Protein AF-A0AAW1QQJ2-F1 (afdb_monomer)

Mean predicted aligned error: 19.93 Å

Sequence (228 aa):
MFALSTSASALLSAHVQPRRARHTVRRQAGAVVAADHAVEQPAAFASHQPHADQAKTDVVPTSERSTSRSDLAASNALLARSSASLAKSNVSLAETNSLLGRSCVTLAKKNALLVDQVASLKRQLDAVDMGSILDLPGGKRAALLTSLAVEPTVCTYINAGPNDYVKQDWYFCRTCGQDGQDNKGFCTVCAKHCHAGHDIVHRARSPCYCDCGAGEEPRYPACNVCPP

Organism: NCBI:txid41462

Radius of gyration: 44.47 Å; Cα contacts (8 Å, |Δi|>4): 160; chains: 1; bounding box: 91×64×114 Å

pLDDT: mean 70.98, std 22.99, range [30.61, 98.25]

Nearest PDB structures (foldseek):
  8j9q-assembly3_C  TM=8.269E-01  e=9.934E-06  Homo sapiens
  8j9r-assembly1_A  TM=8.570E-01  e=3.322E-05  Homo sapiens
  7yrb-assembly1_A  TM=8.025E-01  e=7.428E-05  Homo sapiens
  8p83-assembly1_D  TM=8.438E-01  e=3.248E-04  Homo sapiens

Foldseek 3Di:
DDDDDDDDDDDDDPPPDDPPPPPPPPPPPDDPDDDDDDDDDDDDDDDDDDDDDDPPPPCPDPVVVVVVVVVVVVVVVVVVVVVVVVVVVVVVVVVVVVVVVVVVVVVVVVVVVVVVVVVVVVVVVVPDDVVVLLPDQLAVNVVVCVVVVNDDQAWSCVSHPDPFFYFAWWKDFVQLVCPPPVVATGGPNCVVQQQPPTRMDTDDGGRDHGVQQVPPDPSGDRRPRDDD

Solvent-accessible surface area (backbone atoms only — not comparable to full-atom values): 14481 Å² total; per-residue (Å²): 141,81,89,82,90,85,87,83,79,88,77,84,78,81,79,79,74,82,80,82,76,82,76,77,81,76,78,80,75,87,73,89,72,81,81,77,86,77,85,80,80,85,80,86,78,79,92,73,81,83,76,88,70,82,78,84,69,78,76,69,53,70,65,59,58,51,49,56,51,51,50,50,52,51,52,52,54,50,50,53,51,51,51,53,50,51,52,52,53,51,52,55,50,53,52,50,50,52,53,50,52,56,49,51,54,52,50,54,53,51,51,52,52,48,53,52,49,52,54,49,52,47,53,55,56,72,66,56,60,61,64,68,53,68,70,39,57,48,70,57,38,52,52,51,34,57,75,68,70,50,75,72,86,59,43,54,28,78,63,47,38,99,86,43,66,44,79,40,53,36,29,30,34,53,73,79,69,40,89,58,79,83,81,58,30,25,31,66,40,40,49,64,63,69,40,55,95,51,55,68,44,83,75,50,79,40,69,44,63,26,51,56,65,63,65,84,48,95,88,54,79,74,38,80,80,51,82,133

Secondary structure (DSSP, 8-state):
---------------------------------------PPPPPPP---------------HHHHHHHHHHHHHHHHHHHHHHHHHHHHHHHHHHHHHHHHHHHHHHHHHHHHHHHHHHHHHHHHHT--HHHHHTS-HHHHHHHHHHTT----S-HHHHH-TT--EEEEEEEETTTT--S-SS--B-HHHHHHTTTTS-EEEEEEEEE--HHHH---TTS---TTS--

Structure (mmCIF, N/CA/C/O backbone):
data_AF-A0AAW1QQJ2-F1
#
_entry.id   AF-A0AAW1QQJ2-F1
#
loop_
_atom_site.group_PDB
_atom_site.id
_atom_site.type_symbol
_atom_site.label_atom_id
_atom_site.label_alt_id
_atom_site.label_comp_id
_atom_site.label_asym_id
_atom_site.label_entity_id
_atom_site.label_seq_id
_atom_site.pdbx_PDB_ins_code
_atom_site.Cartn_x
_atom_site.Cartn_y
_atom_site.Cartn_z
_atom_site.occupancy
_atom_site.B_iso_or_equiv
_atom_site.auth_seq_id
_atom_site.auth_comp_id
_atom_site.auth_asym_id
_atom_site.auth_atom_id
_atom_site.pdbx_PDB_model_num
ATOM 1 N N . MET A 1 1 ? 49.090 3.779 51.789 1.00 39.31 1 MET A N 1
ATOM 2 C CA . MET A 1 1 ? 49.471 2.347 51.776 1.00 39.31 1 MET A CA 1
ATOM 3 C C . MET A 1 1 ? 48.164 1.567 51.862 1.00 39.31 1 MET A C 1
ATOM 5 O O . MET A 1 1 ? 47.458 1.803 52.821 1.00 39.31 1 MET A O 1
ATOM 9 N N . PHE A 1 2 ? 47.673 0.775 50.913 1.00 35.38 2 PHE A N 1
ATOM 10 C CA . PHE A 1 2 ? 48.253 0.052 49.784 1.00 35.38 2 PHE A CA 1
ATOM 11 C C . PHE A 1 2 ? 47.267 0.054 48.602 1.00 35.38 2 PHE A C 1
ATOM 13 O O . PHE A 1 2 ? 46.056 -0.009 48.793 1.00 35.38 2 PHE A O 1
ATOM 20 N N . ALA A 1 3 ? 47.827 0.118 47.396 1.00 39.72 3 ALA A N 1
ATOM 21 C CA . ALA A 1 3 ? 47.194 -0.272 46.143 1.00 39.72 3 ALA A CA 1
ATOM 22 C C . ALA A 1 3 ? 47.088 -1.802 46.052 1.00 39.72 3 ALA A C 1
ATOM 24 O O . ALA A 1 3 ? 47.892 -2.464 46.694 1.00 39.72 3 ALA A O 1
ATOM 25 N N . LEU A 1 4 ? 46.168 -2.317 45.227 1.00 39.22 4 LEU A N 1
ATOM 26 C CA . LEU A 1 4 ? 46.205 -3.592 44.476 1.00 39.22 4 LEU A CA 1
ATOM 27 C C . LEU A 1 4 ? 44.920 -3.591 43.612 1.00 39.22 4 LEU A C 1
ATOM 29 O O . LEU A 1 4 ? 43.819 -3.646 44.143 1.00 39.22 4 LEU A O 1
ATOM 33 N N . SER A 1 5 ? 44.967 -3.206 42.334 1.00 37.44 5 SER A N 1
ATOM 34 C CA . SER A 1 5 ? 45.362 -4.029 41.177 1.00 37.44 5 SER A CA 1
ATOM 35 C C . SER A 1 5 ? 44.516 -5.296 41.028 1.00 37.44 5 SER A C 1
ATOM 37 O O . SER A 1 5 ? 44.771 -6.282 41.708 1.00 37.44 5 SER A O 1
ATOM 39 N N . THR A 1 6 ? 43.574 -5.292 40.082 1.00 41.38 6 THR A N 1
ATOM 40 C CA . THR A 1 6 ? 43.314 -6.469 39.242 1.00 41.38 6 THR A CA 1
ATOM 41 C C . THR A 1 6 ? 42.999 -6.024 37.817 1.00 41.38 6 THR A C 1
ATOM 43 O O . THR A 1 6 ? 42.159 -5.165 37.556 1.00 41.38 6 THR A O 1
ATOM 46 N N . SER A 1 7 ? 43.784 -6.587 36.911 1.00 38.81 7 SER A N 1
ATOM 47 C CA . SER A 1 7 ? 43.868 -6.320 35.486 1.00 38.81 7 SER A CA 1
ATOM 48 C C . SER A 1 7 ? 42.759 -7.054 34.732 1.00 38.81 7 SER A C 1
ATOM 50 O O . SER A 1 7 ? 42.579 -8.252 34.936 1.00 38.81 7 SER A O 1
ATOM 52 N N . ALA A 1 8 ? 42.080 -6.379 33.803 1.00 35.44 8 ALA A N 1
ATOM 53 C CA . ALA A 1 8 ? 41.300 -7.041 32.761 1.00 35.44 8 ALA A CA 1
ATOM 54 C C . ALA A 1 8 ? 42.035 -6.885 31.427 1.00 35.44 8 ALA A C 1
ATOM 56 O O . ALA A 1 8 ? 42.214 -5.784 30.905 1.00 35.44 8 ALA A O 1
ATOM 57 N N . SER A 1 9 ? 42.527 -8.022 30.949 1.00 41.09 9 SER A N 1
ATOM 58 C CA . SER A 1 9 ? 43.347 -8.195 29.762 1.00 41.09 9 SER A CA 1
ATOM 59 C C . SER A 1 9 ? 42.636 -7.807 28.468 1.00 41.09 9 SER A C 1
ATOM 61 O O . SER A 1 9 ? 41.436 -8.003 28.289 1.00 41.09 9 SER A O 1
ATOM 63 N N . ALA A 1 10 ? 43.454 -7.307 27.548 1.00 37.22 10 ALA A N 1
ATOM 64 C CA . ALA A 1 10 ? 43.136 -7.004 26.169 1.00 37.22 10 ALA A CA 1
ATOM 65 C C . ALA A 1 10 ? 42.564 -8.210 25.403 1.00 37.22 10 ALA A C 1
ATOM 67 O O . ALA A 1 10 ? 43.141 -9.297 25.417 1.00 37.22 10 ALA A O 1
ATOM 68 N N . LEU A 1 11 ? 41.508 -7.968 24.627 1.00 37.25 11 LEU A N 1
ATOM 69 C CA . LEU A 1 11 ? 41.204 -8.742 23.428 1.00 37.25 11 LEU A CA 1
ATOM 70 C C . LEU A 1 11 ? 41.248 -7.791 22.232 1.00 37.25 11 LEU A C 1
ATOM 72 O O . LEU A 1 11 ? 40.382 -6.937 22.043 1.00 37.25 11 LEU A O 1
ATOM 76 N N . LEU A 1 12 ? 42.321 -7.933 21.451 1.00 35.50 12 LEU A N 1
ATOM 77 C CA . LEU A 1 12 ? 42.503 -7.311 20.149 1.00 35.50 12 LEU A CA 1
ATOM 78 C C . LEU A 1 12 ? 41.363 -7.755 19.221 1.00 35.50 12 LEU A C 1
ATOM 80 O O . LEU A 1 12 ? 41.329 -8.903 18.781 1.00 35.50 12 LEU A O 1
ATOM 84 N N . SER A 1 13 ? 40.466 -6.838 18.863 1.00 37.66 13 SER A N 1
ATOM 85 C CA . SER A 1 13 ? 39.66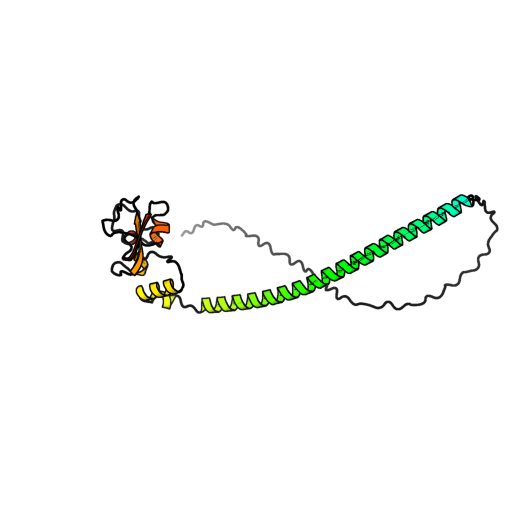0 -7.001 17.653 1.00 37.66 13 SER A CA 1
ATOM 86 C C . SER A 1 13 ? 40.561 -6.772 16.444 1.00 37.66 13 SER A C 1
ATOM 88 O O . SER A 1 13 ? 40.976 -5.650 16.153 1.00 37.66 13 SER A O 1
ATOM 90 N N . ALA A 1 14 ? 40.889 -7.860 15.752 1.00 37.00 14 ALA A N 1
ATOM 91 C CA . ALA A 1 14 ? 41.551 -7.837 14.461 1.00 37.00 14 ALA A CA 1
ATOM 92 C C . ALA A 1 14 ? 40.645 -7.133 13.437 1.00 37.00 14 ALA A C 1
ATOM 94 O O . ALA A 1 14 ? 39.701 -7.714 12.901 1.00 37.00 14 ALA A O 1
ATOM 95 N N . HIS A 1 15 ? 40.934 -5.862 13.163 1.00 34.12 15 HIS A N 1
ATOM 96 C CA . HIS A 1 15 ? 40.361 -5.143 12.034 1.00 34.12 15 HIS A CA 1
ATOM 97 C C . HIS A 1 15 ? 40.905 -5.749 10.731 1.00 34.12 15 HIS A C 1
ATOM 99 O O . HIS A 1 15 ? 41.993 -5.412 10.264 1.00 34.12 15 HIS A O 1
ATOM 105 N N . VAL A 1 16 ? 40.134 -6.655 10.131 1.00 35.94 16 VAL A N 1
ATOM 106 C CA . VAL A 1 16 ? 40.317 -7.078 8.741 1.00 35.94 16 VAL A CA 1
ATOM 107 C C . VAL A 1 16 ? 39.969 -5.884 7.852 1.00 35.94 16 VAL A C 1
ATOM 109 O O . VAL A 1 16 ? 38.802 -5.538 7.671 1.00 35.94 16 VAL A O 1
ATOM 112 N N . GLN A 1 17 ? 40.991 -5.211 7.326 1.00 37.78 17 GLN A N 1
ATOM 113 C CA . GLN A 1 17 ? 40.808 -4.185 6.303 1.00 37.78 17 GLN A CA 1
ATOM 114 C C . GLN A 1 17 ? 40.328 -4.835 4.994 1.00 37.78 17 GLN A C 1
ATOM 116 O O . GLN A 1 17 ? 40.916 -5.828 4.553 1.00 37.78 17 GLN A O 1
ATOM 121 N N . PRO A 1 18 ? 39.313 -4.278 4.311 1.00 34.53 18 PRO A N 1
ATOM 122 C CA . PRO A 1 18 ? 38.926 -4.758 2.995 1.00 34.53 18 PRO A CA 1
ATOM 123 C C . PRO A 1 18 ? 40.016 -4.393 1.979 1.00 34.53 18 PRO A C 1
ATOM 125 O O . PRO A 1 18 ? 40.277 -3.219 1.701 1.00 34.53 18 PRO A O 1
ATOM 128 N N . ARG A 1 19 ? 40.658 -5.412 1.395 1.00 33.00 19 ARG A N 1
ATOM 129 C CA . ARG A 1 19 ? 41.531 -5.249 0.227 1.00 33.00 19 ARG A CA 1
ATOM 130 C C . ARG A 1 19 ? 40.722 -4.613 -0.908 1.00 33.00 19 ARG A C 1
ATOM 132 O O . ARG A 1 19 ? 39.862 -5.252 -1.504 1.00 33.00 19 ARG A O 1
ATOM 139 N N . ARG A 1 20 ? 41.029 -3.352 -1.230 1.00 33.25 20 ARG A N 1
ATOM 140 C CA . ARG A 1 20 ? 40.593 -2.686 -2.465 1.00 33.25 20 ARG A CA 1
ATOM 141 C C . ARG A 1 20 ? 41.184 -3.425 -3.669 1.00 33.25 20 ARG A C 1
ATOM 143 O O . ARG A 1 20 ? 42.298 -3.130 -4.094 1.00 33.25 20 ARG A O 1
ATOM 150 N N . ALA A 1 21 ? 40.429 -4.356 -4.244 1.00 32.59 21 ALA A N 1
ATOM 151 C CA . ALA A 1 21 ? 40.668 -4.819 -5.602 1.00 32.59 21 ALA A CA 1
ATOM 152 C C . ALA A 1 21 ? 40.285 -3.680 -6.559 1.00 32.59 21 ALA A C 1
ATOM 154 O O . ALA A 1 21 ? 39.109 -3.399 -6.792 1.00 32.59 21 ALA A O 1
ATOM 155 N N . ARG A 1 22 ? 41.292 -2.965 -7.071 1.00 31.58 22 ARG A N 1
ATOM 156 C CA . ARG A 1 22 ? 41.129 -2.023 -8.183 1.00 31.58 22 ARG A CA 1
ATOM 157 C C . ARG A 1 22 ? 40.782 -2.828 -9.439 1.00 31.58 22 ARG A C 1
ATOM 159 O O . ARG A 1 22 ? 41.671 -3.207 -10.190 1.00 31.58 22 ARG A O 1
ATOM 166 N N . HIS A 1 23 ? 39.498 -3.085 -9.670 1.00 31.78 23 HIS A N 1
ATOM 167 C CA . HIS A 1 23 ? 39.022 -3.476 -10.992 1.00 31.78 23 HIS A CA 1
ATOM 168 C C . HIS A 1 23 ? 39.007 -2.230 -11.876 1.00 31.78 23 HIS A C 1
ATOM 170 O O . HIS A 1 23 ? 38.110 -1.392 -11.807 1.00 31.78 23 HIS A O 1
ATOM 176 N N . THR A 1 24 ? 40.046 -2.084 -12.692 1.00 32.06 24 THR A N 1
ATOM 177 C CA . THR A 1 24 ? 40.043 -1.169 -13.827 1.00 32.06 24 THR A CA 1
ATOM 178 C C . THR A 1 24 ? 39.016 -1.678 -14.836 1.00 32.06 24 THR A C 1
ATOM 180 O O . THR A 1 24 ? 39.256 -2.616 -15.592 1.00 32.06 24 THR A O 1
ATOM 183 N N . VAL A 1 25 ? 37.834 -1.062 -14.840 1.00 31.88 25 VAL A N 1
ATOM 184 C CA . VAL A 1 25 ? 36.857 -1.204 -15.923 1.00 31.88 25 VAL A CA 1
ATOM 185 C C . VAL A 1 25 ? 37.481 -0.574 -17.165 1.00 31.88 25 VAL A C 1
ATOM 187 O O . VAL A 1 25 ? 37.418 0.638 -17.373 1.00 31.88 25 VAL A O 1
ATOM 190 N N . ARG A 1 26 ? 38.145 -1.390 -17.989 1.00 31.50 26 ARG A N 1
ATOM 191 C CA . ARG A 1 26 ? 38.582 -0.968 -19.318 1.00 31.50 26 ARG A CA 1
ATOM 192 C C . ARG A 1 26 ? 37.324 -0.815 -20.170 1.00 31.50 26 ARG A C 1
ATOM 194 O O . ARG A 1 26 ? 36.785 -1.793 -20.673 1.00 31.50 26 ARG A O 1
ATOM 201 N N . ARG A 1 27 ? 36.848 0.427 -20.307 1.00 33.06 27 ARG A N 1
ATOM 202 C CA . ARG A 1 27 ? 35.912 0.832 -21.363 1.00 33.06 27 ARG A CA 1
ATOM 203 C C . ARG A 1 27 ? 36.508 0.401 -22.706 1.00 33.06 27 ARG A C 1
ATOM 205 O O . ARG A 1 27 ? 37.442 1.036 -23.188 1.00 33.06 27 ARG A O 1
ATOM 212 N N . GLN A 1 28 ? 35.987 -0.660 -23.315 1.00 32.62 28 GLN A N 1
ATOM 213 C CA . GLN A 1 28 ? 36.132 -0.849 -24.755 1.00 32.62 28 GLN A CA 1
ATOM 214 C C . GLN A 1 28 ? 35.126 0.085 -25.426 1.00 32.62 28 GLN A C 1
ATOM 216 O O . GLN A 1 28 ? 33.957 -0.241 -25.604 1.00 32.62 28 GLN A O 1
ATOM 221 N N . ALA A 1 29 ? 35.587 1.296 -25.735 1.00 33.53 29 ALA A N 1
ATOM 222 C CA . ALA A 1 29 ? 34.991 2.079 -26.801 1.00 33.53 29 ALA A CA 1
ATOM 223 C C . ALA A 1 29 ? 35.297 1.336 -28.108 1.00 33.53 29 ALA A C 1
ATOM 225 O O . ALA A 1 29 ? 36.464 1.151 -28.455 1.00 33.53 29 ALA A O 1
ATOM 226 N N . GLY A 1 30 ? 34.256 0.851 -28.783 1.00 32.41 30 GLY A N 1
ATOM 227 C CA . GLY A 1 30 ? 34.365 0.296 -30.124 1.00 32.41 30 GLY A CA 1
ATOM 228 C C . GLY A 1 30 ? 34.782 1.398 -31.091 1.00 32.41 30 GLY A C 1
ATOM 229 O O . GLY A 1 30 ? 33.950 2.184 -31.531 1.00 32.41 30 GLY A O 1
ATOM 230 N N . ALA A 1 31 ? 36.077 1.466 -31.389 1.00 31.59 31 ALA A N 1
ATOM 231 C CA . ALA A 1 31 ? 36.585 2.171 -32.549 1.00 31.59 31 ALA A CA 1
ATOM 232 C C . ALA A 1 31 ? 36.507 1.202 -33.733 1.00 31.59 31 ALA A C 1
ATOM 234 O O .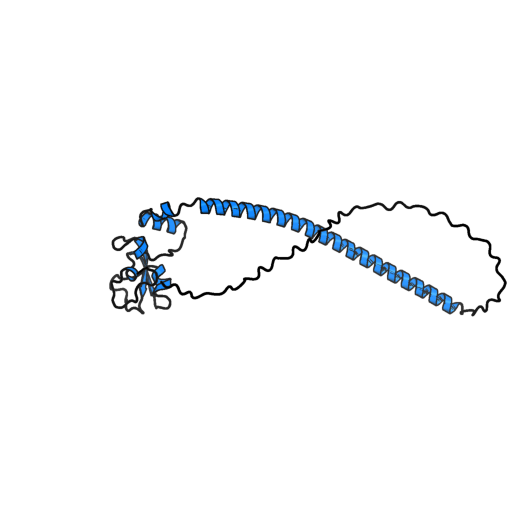 ALA A 1 31 ? 37.254 0.227 -33.809 1.00 31.59 31 ALA A O 1
ATOM 235 N N . VAL A 1 32 ? 35.559 1.459 -34.628 1.00 38.72 32 VAL A N 1
ATOM 236 C CA . VAL A 1 32 ? 35.563 0.935 -35.993 1.00 38.72 32 VAL A CA 1
ATOM 237 C C . VAL A 1 32 ? 36.781 1.519 -36.709 1.00 38.72 32 VAL A C 1
ATOM 239 O O . VAL A 1 32 ? 36.752 2.651 -37.179 1.00 38.72 32 VAL A O 1
ATOM 242 N N . VAL A 1 33 ? 37.881 0.771 -36.732 1.00 33.72 33 VAL A N 1
ATOM 243 C CA . VAL A 1 33 ? 39.026 1.063 -37.598 1.00 33.72 33 VAL A CA 1
ATOM 244 C C . VAL A 1 33 ? 38.839 0.299 -38.901 1.00 33.72 33 VAL A C 1
ATOM 246 O O . VAL A 1 33 ? 38.828 -0.931 -38.925 1.00 33.72 33 VAL A O 1
ATOM 249 N N . ALA A 1 34 ? 38.631 1.065 -39.970 1.00 32.78 34 ALA A N 1
ATOM 250 C CA . ALA A 1 34 ? 38.731 0.604 -41.342 1.00 32.78 34 ALA A CA 1
ATOM 251 C C . ALA A 1 34 ? 40.123 -0.007 -41.552 1.00 32.78 34 ALA A C 1
ATOM 253 O O . ALA A 1 34 ? 41.133 0.633 -41.266 1.00 32.78 34 ALA A O 1
ATOM 254 N N . ALA A 1 35 ? 40.173 -1.258 -42.002 1.00 32.78 35 ALA A N 1
ATOM 255 C CA . ALA A 1 35 ? 41.414 -1.873 -42.437 1.00 32.78 35 ALA A CA 1
ATOM 256 C C . ALA A 1 35 ? 41.679 -1.440 -43.883 1.00 32.78 35 ALA A C 1
ATOM 258 O O . ALA A 1 35 ? 41.017 -1.913 -44.809 1.00 32.78 35 ALA A O 1
ATOM 259 N N . ASP A 1 36 ? 42.636 -0.529 -44.051 1.00 30.97 36 ASP A N 1
ATOM 260 C CA . ASP A 1 36 ? 43.267 -0.236 -45.333 1.00 30.97 36 ASP A CA 1
ATOM 261 C C . ASP A 1 36 ? 43.876 -1.522 -45.914 1.00 30.97 36 ASP A C 1
ATOM 263 O O . ASP A 1 36 ? 44.668 -2.214 -45.271 1.00 30.97 36 ASP A O 1
ATOM 267 N N . HIS A 1 37 ? 43.487 -1.853 -47.146 1.00 36.12 37 HIS A N 1
ATOM 268 C CA . HIS A 1 37 ? 44.144 -2.873 -47.958 1.00 36.12 37 HIS A CA 1
ATOM 269 C C . HIS A 1 37 ? 45.528 -2.361 -48.379 1.00 36.12 37 HIS A C 1
ATOM 271 O O . HIS A 1 37 ? 45.666 -1.653 -49.375 1.00 36.12 37 HIS A O 1
ATOM 277 N N . ALA A 1 38 ? 46.563 -2.741 -47.629 1.00 33.56 38 ALA A N 1
ATOM 278 C CA . ALA A 1 38 ? 47.938 -2.665 -48.097 1.00 33.56 38 ALA A CA 1
ATOM 279 C C . ALA A 1 38 ? 48.210 -3.847 -49.041 1.00 33.56 38 ALA A C 1
ATOM 281 O O . ALA A 1 38 ? 48.171 -5.012 -48.649 1.00 33.56 38 ALA A O 1
ATOM 282 N N . VAL A 1 39 ? 48.450 -3.516 -50.306 1.00 37.16 39 VAL A N 1
ATOM 283 C CA . VAL A 1 39 ? 48.967 -4.406 -51.347 1.00 37.16 39 VAL A CA 1
ATOM 284 C C . VAL A 1 39 ? 50.381 -4.845 -50.953 1.00 37.16 39 VAL A C 1
ATOM 286 O O . VAL A 1 39 ? 51.302 -4.032 -51.001 1.00 37.16 39 VAL A O 1
ATOM 289 N N . GLU A 1 40 ? 50.577 -6.114 -50.589 1.00 31.50 40 GLU A N 1
ATOM 290 C CA . GLU A 1 40 ? 51.919 -6.707 -50.562 1.00 31.50 40 GLU A CA 1
ATOM 291 C C . GLU A 1 40 ? 52.305 -7.179 -51.971 1.00 31.50 40 GLU A C 1
ATOM 293 O O . GLU A 1 40 ? 51.607 -7.966 -52.613 1.00 31.50 40 GLU A O 1
ATOM 298 N N . GLN A 1 41 ? 53.426 -6.649 -52.462 1.00 38.56 41 GLN A N 1
ATOM 299 C CA . GLN A 1 41 ? 54.098 -7.088 -53.684 1.00 38.56 41 GLN A CA 1
ATOM 300 C C . GLN A 1 41 ? 54.782 -8.450 -53.454 1.00 38.56 41 GLN A C 1
ATOM 302 O O . GLN A 1 41 ? 55.244 -8.721 -52.344 1.00 38.56 41 GLN A O 1
ATOM 307 N N . PRO A 1 42 ? 54.891 -9.313 -54.479 1.00 36.88 42 PRO A N 1
ATOM 308 C CA . PRO A 1 42 ? 55.433 -10.655 -54.315 1.00 36.88 42 PRO A CA 1
ATOM 309 C C . PRO A 1 42 ? 56.957 -10.630 -54.134 1.00 36.88 42 PRO A C 1
ATOM 311 O O . PRO A 1 42 ? 57.688 -10.044 -54.935 1.00 36.88 42 PRO A O 1
ATOM 314 N N . ALA A 1 43 ? 57.436 -11.310 -53.091 1.00 36.16 43 ALA A N 1
ATOM 315 C CA . ALA A 1 43 ? 58.853 -11.566 -52.868 1.00 36.16 43 ALA A CA 1
ATOM 316 C C . ALA A 1 43 ? 59.460 -12.360 -54.040 1.00 36.16 43 ALA A C 1
ATOM 318 O O . ALA A 1 43 ? 58.900 -13.359 -54.497 1.00 36.16 43 ALA A O 1
ATOM 319 N N . ALA A 1 44 ? 60.619 -11.904 -54.517 1.00 35.94 44 ALA A N 1
ATOM 320 C CA . ALA A 1 44 ? 61.392 -12.531 -55.579 1.00 35.94 44 ALA A CA 1
ATOM 321 C C . ALA A 1 44 ? 61.765 -13.980 -55.213 1.00 35.94 44 ALA A C 1
ATOM 323 O O . ALA A 1 44 ? 62.477 -14.225 -54.240 1.00 35.94 44 ALA A O 1
ATOM 324 N N . PHE A 1 45 ? 61.291 -14.939 -56.010 1.00 30.61 45 PHE A N 1
ATOM 325 C CA . PHE A 1 45 ? 61.641 -16.350 -55.878 1.00 30.61 45 PHE A CA 1
ATOM 326 C C . PHE A 1 45 ? 62.991 -16.606 -56.560 1.00 30.61 45 PHE A C 1
ATOM 328 O O . PHE A 1 45 ? 63.140 -16.397 -57.765 1.00 30.61 45 PHE A O 1
ATOM 335 N N . ALA A 1 46 ? 63.976 -17.046 -55.778 1.00 40.44 46 ALA A N 1
ATOM 336 C CA . ALA A 1 46 ? 65.269 -17.496 -56.270 1.00 40.44 46 ALA A CA 1
ATOM 337 C C . ALA A 1 46 ? 65.112 -18.721 -57.187 1.00 40.44 46 ALA A C 1
ATOM 339 O O . ALA A 1 46 ? 64.320 -19.629 -56.930 1.00 40.44 46 ALA A O 1
ATOM 340 N N . SER A 1 47 ? 65.894 -18.740 -58.262 1.00 38.91 47 SER A N 1
ATOM 341 C CA . SER A 1 47 ? 65.991 -19.827 -59.228 1.00 38.91 47 SER A CA 1
ATOM 342 C C . SER A 1 47 ? 66.631 -21.071 -58.601 1.00 38.91 47 SER A C 1
ATOM 344 O O . SER A 1 47 ? 67.844 -21.151 -58.407 1.00 38.91 47 SER A O 1
ATOM 346 N N . HIS A 1 48 ? 65.816 -22.090 -58.345 1.00 40.62 48 HIS A N 1
ATOM 347 C CA . HIS A 1 48 ? 66.282 -23.464 -58.187 1.00 40.62 48 HIS A CA 1
ATOM 348 C C . HIS A 1 48 ? 65.812 -24.288 -59.386 1.00 40.62 48 HIS A C 1
ATOM 350 O O . HIS A 1 48 ? 64.618 -24.403 -59.655 1.00 40.62 48 HIS A O 1
ATOM 356 N N . GLN A 1 49 ? 66.780 -24.808 -60.147 1.00 43.78 49 GLN A N 1
ATOM 357 C CA . GLN A 1 49 ? 66.541 -25.784 -61.209 1.00 43.78 49 GLN A CA 1
ATOM 358 C C . GLN A 1 49 ? 65.949 -27.066 -60.602 1.00 43.78 49 GLN A C 1
ATOM 360 O O . GLN A 1 49 ? 66.420 -27.498 -59.547 1.00 43.78 49 GLN A O 1
ATOM 365 N N . PRO A 1 50 ? 64.973 -27.723 -61.250 1.00 38.91 50 PRO A N 1
ATOM 366 C CA . PRO A 1 50 ? 64.517 -29.023 -60.797 1.00 38.91 50 PRO A CA 1
ATOM 367 C C . PRO A 1 50 ? 65.525 -30.084 -61.253 1.00 38.91 50 PRO A C 1
ATOM 369 O O . PRO A 1 50 ? 65.708 -30.313 -62.449 1.00 38.91 50 PRO A O 1
ATOM 372 N N . HIS A 1 51 ? 66.178 -30.742 -60.297 1.00 40.91 51 HIS A N 1
ATOM 373 C CA . HIS A 1 51 ? 66.791 -32.041 -60.548 1.00 40.91 51 HIS A CA 1
ATOM 374 C C . HIS A 1 51 ? 65.670 -33.068 -60.753 1.00 40.91 51 HIS A C 1
ATOM 376 O O . HIS A 1 51 ? 64.700 -33.114 -59.996 1.00 40.91 51 HIS A O 1
ATOM 382 N N . ALA A 1 52 ? 65.785 -33.844 -61.828 1.00 45.00 52 ALA A N 1
ATOM 383 C CA . ALA A 1 52 ? 64.844 -34.884 -62.203 1.00 45.00 52 ALA A CA 1
ATOM 384 C C . ALA A 1 52 ? 64.970 -36.085 -61.256 1.00 45.00 52 ALA A C 1
ATOM 386 O O . ALA A 1 52 ? 65.692 -37.032 -61.554 1.00 45.00 52 ALA A O 1
ATOM 387 N N . ASP A 1 53 ? 64.246 -36.053 -60.139 1.00 40.53 53 ASP A N 1
ATOM 388 C CA . ASP A 1 53 ? 63.915 -37.267 -59.401 1.00 40.53 53 ASP A CA 1
ATOM 389 C C . ASP A 1 53 ? 62.611 -37.840 -59.951 1.00 40.53 53 ASP A C 1
ATOM 391 O O . ASP A 1 53 ? 61.576 -37.175 -60.041 1.00 40.53 53 ASP A O 1
ATOM 395 N N . GLN A 1 54 ? 62.706 -39.090 -60.395 1.00 42.50 54 GLN A N 1
ATOM 396 C CA . GLN A 1 54 ? 61.627 -39.860 -60.991 1.00 42.50 54 GLN A CA 1
ATOM 397 C C . GLN A 1 54 ? 60.419 -39.864 -60.058 1.00 42.50 54 GLN A C 1
ATOM 399 O O . GLN A 1 54 ? 60.421 -40.477 -58.990 1.00 42.50 54 GLN A O 1
ATOM 404 N N . ALA A 1 55 ? 59.360 -39.186 -60.491 1.00 41.09 55 ALA A N 1
ATOM 405 C CA . ALA A 1 55 ? 58.072 -39.249 -59.845 1.00 41.09 55 ALA A CA 1
ATOM 406 C C . ALA A 1 55 ? 57.568 -40.696 -59.905 1.00 41.09 55 ALA A C 1
ATOM 408 O O . ALA A 1 55 ? 57.082 -41.162 -60.939 1.00 41.09 55 ALA A O 1
ATOM 409 N N . LYS A 1 56 ? 57.633 -41.399 -58.772 1.00 43.03 56 LYS A N 1
ATOM 410 C CA . LYS A 1 56 ? 56.729 -42.513 -58.502 1.00 43.03 56 LYS A CA 1
ATOM 411 C C . LYS A 1 56 ? 55.340 -41.900 -58.345 1.00 43.03 56 LYS A C 1
ATOM 413 O O . LYS A 1 56 ? 54.895 -41.565 -57.254 1.00 43.03 56 LYS A O 1
ATOM 418 N N . THR A 1 57 ? 54.715 -41.610 -59.482 1.00 49.91 57 THR A N 1
ATOM 419 C CA . THR A 1 57 ? 53.313 -41.226 -59.524 1.00 49.91 57 THR A CA 1
ATOM 420 C C . THR A 1 57 ? 52.532 -42.490 -59.225 1.00 49.91 57 THR A C 1
ATOM 422 O O . THR A 1 57 ? 52.298 -43.320 -60.099 1.00 49.91 57 THR A O 1
ATOM 425 N N . ASP A 1 58 ? 52.157 -42.664 -57.963 1.00 53.00 58 ASP A N 1
ATOM 426 C CA . ASP A 1 58 ? 51.000 -43.485 -57.650 1.00 53.00 58 ASP A CA 1
ATOM 427 C C . ASP A 1 58 ? 49.828 -42.808 -58.372 1.00 53.00 58 ASP A C 1
ATOM 429 O O . ASP A 1 58 ? 49.324 -41.759 -57.958 1.00 53.00 58 ASP A O 1
ATOM 433 N N . VAL A 1 59 ? 49.498 -43.321 -59.561 1.00 55.84 59 VAL A N 1
ATOM 434 C CA . VAL A 1 59 ? 48.367 -42.866 -60.366 1.00 55.84 59 VAL A CA 1
ATOM 435 C C . VAL A 1 59 ? 47.119 -43.259 -59.592 1.00 55.84 59 VAL A C 1
ATOM 437 O O . VAL A 1 59 ? 46.553 -44.329 -59.794 1.00 55.84 59 VAL A O 1
ATOM 440 N N . VAL A 1 60 ? 46.720 -42.392 -58.661 1.00 58.16 60 VAL A N 1
ATOM 441 C CA . VAL A 1 60 ? 45.417 -42.456 -58.003 1.00 58.16 60 VAL A CA 1
ATOM 442 C C . VAL A 1 60 ? 44.380 -42.486 -59.127 1.00 58.16 60 VAL A C 1
ATOM 444 O O . VAL A 1 60 ? 44.367 -41.550 -59.942 1.00 58.16 60 VAL A O 1
ATOM 447 N N . PRO A 1 61 ? 43.562 -43.549 -59.240 1.00 56.75 61 PRO A N 1
ATOM 448 C CA . PRO A 1 61 ? 42.626 -43.694 -60.341 1.00 56.75 61 PRO A CA 1
ATOM 449 C C . PRO A 1 61 ? 41.765 -42.433 -60.455 1.00 56.75 61 PRO A C 1
ATOM 451 O O . PRO A 1 61 ? 41.313 -41.864 -59.462 1.00 56.75 61 PRO A O 1
ATOM 454 N N . THR A 1 62 ? 41.557 -41.954 -61.683 1.00 62.78 62 THR A N 1
ATOM 455 C CA . THR A 1 62 ? 40.847 -40.695 -61.986 1.00 62.78 62 THR A CA 1
ATOM 456 C C . THR A 1 62 ? 39.475 -40.600 -61.311 1.00 62.78 62 THR A C 1
ATOM 458 O O . THR A 1 62 ? 39.047 -39.504 -60.947 1.00 62.78 62 THR A O 1
ATOM 461 N N . SER A 1 63 ? 38.841 -41.753 -61.070 1.00 62.56 63 SER A N 1
ATOM 462 C CA . SER A 1 63 ? 37.639 -41.917 -60.252 1.00 62.56 63 SER A CA 1
ATOM 463 C C . SER A 1 63 ? 37.824 -41.402 -58.820 1.00 62.56 63 SER A C 1
ATOM 465 O O . SER A 1 63 ? 37.076 -40.526 -58.402 1.00 62.56 63 SER A O 1
ATOM 467 N N . GLU A 1 64 ? 38.846 -41.844 -58.085 1.00 64.12 64 GLU A N 1
ATOM 468 C CA . GLU A 1 64 ? 39.087 -41.435 -56.691 1.00 64.12 64 GLU A CA 1
ATOM 469 C C . GLU A 1 64 ? 39.397 -39.938 -56.578 1.00 64.12 64 GLU A C 1
ATOM 471 O O . GLU A 1 64 ? 38.865 -39.251 -55.709 1.00 64.12 64 GLU A O 1
ATOM 476 N N . ARG A 1 65 ? 40.170 -39.382 -57.522 1.00 68.12 65 ARG A N 1
ATOM 477 C CA . ARG A 1 65 ? 40.425 -37.931 -57.582 1.00 68.12 65 ARG A CA 1
ATOM 478 C C . ARG A 1 65 ? 39.152 -37.127 -57.870 1.00 68.12 65 ARG A C 1
ATOM 480 O O . ARG A 1 65 ? 39.027 -35.997 -57.394 1.00 68.12 65 ARG A O 1
ATOM 487 N N . SER A 1 66 ? 38.227 -37.674 -58.660 1.00 69.88 66 SER A N 1
ATOM 488 C CA . SER A 1 66 ? 36.928 -37.044 -58.909 1.00 69.88 66 SER A CA 1
ATOM 489 C C . SER A 1 66 ? 36.033 -37.080 -57.666 1.00 69.88 66 SER A C 1
ATOM 491 O O . SER A 1 66 ? 35.450 -36.050 -57.330 1.00 69.88 66 SER A O 1
ATOM 493 N N . THR A 1 67 ? 36.042 -38.190 -56.917 1.00 77.75 67 THR A N 1
ATOM 494 C CA . THR A 1 67 ? 35.325 -38.348 -55.643 1.00 77.75 67 THR A CA 1
ATOM 495 C C . THR A 1 67 ? 35.865 -37.400 -54.569 1.00 77.75 67 THR A C 1
ATOM 497 O O . THR A 1 67 ? 35.106 -36.629 -53.989 1.00 77.75 67 THR A O 1
ATOM 500 N N . SER A 1 68 ? 37.187 -37.316 -54.381 1.00 83.69 68 SER A N 1
ATOM 501 C CA . SER A 1 68 ? 37.778 -36.386 -53.404 1.00 83.69 68 SER A CA 1
ATOM 502 C C . SER A 1 68 ? 37.479 -34.914 -53.719 1.00 83.69 68 SER A C 1
ATOM 504 O O . SER A 1 68 ? 37.329 -34.094 -52.813 1.00 83.69 68 SER A O 1
ATOM 506 N N . ARG A 1 69 ? 37.379 -34.548 -55.005 1.00 81.75 69 ARG A N 1
ATOM 507 C CA . ARG A 1 69 ? 36.994 -33.189 -55.420 1.00 81.75 69 ARG A CA 1
ATOM 508 C C . ARG A 1 69 ? 35.514 -32.908 -55.169 1.00 81.75 69 ARG A C 1
ATOM 510 O O . ARG A 1 69 ? 35.194 -31.798 -54.742 1.00 81.75 69 ARG A O 1
ATOM 517 N N . SER A 1 70 ? 34.627 -33.876 -55.407 1.00 82.56 70 SER A N 1
ATOM 518 C CA . SER A 1 70 ? 33.207 -33.731 -55.068 1.00 82.56 70 SER A CA 1
ATOM 519 C C . SER A 1 70 ? 32.981 -33.653 -53.559 1.00 82.56 70 SER A C 1
ATOM 521 O O . SER A 1 70 ? 32.179 -32.831 -53.118 1.00 82.56 70 SER A O 1
ATOM 523 N N . ASP A 1 71 ? 33.737 -34.415 -52.768 1.00 89.69 71 ASP A N 1
ATOM 524 C CA . ASP A 1 71 ? 33.653 -34.395 -51.305 1.00 89.69 71 ASP A CA 1
ATOM 525 C C . ASP A 1 71 ? 34.108 -33.044 -50.745 1.00 89.69 71 ASP A C 1
ATOM 527 O O . ASP A 1 71 ? 33.409 -32.433 -49.937 1.00 89.69 71 ASP A O 1
ATOM 531 N N . LEU A 1 72 ? 35.224 -32.503 -51.248 1.00 90.56 72 LEU A N 1
ATOM 532 C CA . LEU A 1 72 ? 35.699 -31.173 -50.863 1.00 90.56 72 LEU A CA 1
ATOM 533 C C . LEU A 1 72 ? 34.703 -30.066 -51.251 1.00 90.56 72 LEU A C 1
ATOM 535 O O . LEU A 1 72 ? 34.468 -29.137 -50.474 1.00 90.56 72 LEU A O 1
ATOM 539 N N . ALA A 1 73 ? 34.077 -30.167 -52.429 1.00 89.69 73 ALA A N 1
ATOM 540 C CA . ALA A 1 73 ? 33.026 -29.240 -52.847 1.00 89.69 73 ALA A CA 1
ATOM 541 C C . ALA A 1 73 ? 31.793 -29.321 -51.926 1.00 89.69 73 ALA A C 1
ATOM 543 O O . ALA A 1 73 ? 31.235 -28.286 -51.549 1.00 89.69 73 ALA A O 1
ATOM 544 N N . ALA A 1 74 ? 31.405 -30.527 -51.504 1.00 91.69 74 ALA A N 1
ATOM 545 C CA . ALA A 1 74 ? 30.317 -30.738 -50.554 1.00 91.69 74 ALA A CA 1
ATOM 546 C C . ALA A 1 74 ? 30.641 -30.160 -49.163 1.00 91.69 74 ALA A C 1
ATOM 548 O O . ALA A 1 74 ? 29.797 -29.477 -48.574 1.00 91.69 74 ALA A O 1
ATOM 549 N N . SER A 1 75 ? 31.866 -30.354 -48.662 1.00 94.12 75 SER A N 1
ATOM 550 C CA . SER A 1 75 ? 32.343 -29.759 -47.405 1.00 94.12 75 SER A CA 1
ATOM 551 C C . SER A 1 75 ? 32.365 -28.230 -47.457 1.00 94.12 75 SER A C 1
ATOM 553 O O . SER A 1 75 ? 31.881 -27.581 -46.530 1.00 94.12 75 SER A O 1
ATOM 555 N N . ASN A 1 76 ? 32.836 -27.631 -48.553 1.00 93.38 76 ASN A N 1
ATOM 556 C CA . ASN A 1 76 ? 32.822 -26.175 -48.724 1.00 93.38 76 ASN A CA 1
ATOM 557 C C . ASN A 1 76 ? 31.393 -25.617 -48.771 1.00 93.38 76 ASN A C 1
ATOM 559 O O . ASN A 1 76 ? 31.105 -24.590 -48.154 1.00 93.38 76 ASN A O 1
ATOM 563 N N . ALA A 1 77 ? 30.470 -26.318 -49.436 1.00 93.62 77 ALA A N 1
ATOM 564 C CA . ALA A 1 77 ? 29.060 -25.945 -49.445 1.00 93.62 77 ALA A CA 1
ATOM 565 C C . ALA A 1 77 ? 28.422 -26.047 -48.045 1.00 93.62 77 ALA A C 1
ATOM 567 O O . ALA A 1 77 ? 27.598 -25.207 -47.684 1.00 93.62 77 ALA A O 1
ATOM 568 N N . LEU A 1 78 ? 28.804 -27.042 -47.235 1.00 95.50 78 LEU A N 1
ATOM 569 C CA . LEU A 1 78 ? 28.386 -27.152 -45.831 1.00 95.50 78 LEU A CA 1
ATOM 570 C C . LEU A 1 78 ? 28.916 -25.988 -44.988 1.00 95.50 78 LEU A C 1
ATOM 572 O O . LEU A 1 78 ? 28.140 -25.362 -44.271 1.00 95.50 78 LEU A O 1
ATOM 576 N N . LEU A 1 79 ? 30.204 -25.660 -45.109 1.00 95.19 79 LEU A N 1
ATOM 577 C CA . LEU A 1 79 ? 30.815 -24.537 -44.395 1.00 95.19 79 LEU A CA 1
ATOM 578 C C . LEU A 1 79 ? 30.153 -23.204 -44.760 1.00 95.19 79 LEU A C 1
ATOM 580 O O . LEU A 1 79 ? 29.870 -22.407 -43.868 1.00 95.19 79 LEU A O 1
ATOM 584 N N . ALA A 1 80 ? 29.826 -22.991 -46.038 1.00 94.56 80 ALA A N 1
ATOM 585 C CA . ALA A 1 80 ? 29.097 -21.809 -46.496 1.00 94.56 80 ALA A CA 1
ATOM 586 C C . ALA A 1 80 ? 27.674 -21.723 -45.912 1.00 94.56 80 ALA A C 1
ATOM 588 O O . ALA A 1 80 ? 27.200 -20.643 -45.561 1.00 94.56 80 ALA A O 1
ATOM 589 N N . ARG A 1 81 ? 26.980 -22.859 -45.755 1.00 96.00 81 ARG A N 1
ATOM 590 C CA . ARG A 1 81 ? 25.670 -22.892 -45.081 1.00 96.00 81 ARG A CA 1
ATOM 591 C C . ARG A 1 81 ? 25.792 -22.571 -43.594 1.00 96.00 81 ARG A C 1
ATOM 593 O O . ARG A 1 81 ? 25.004 -21.781 -43.075 1.00 96.00 81 ARG A O 1
ATOM 600 N N . SER A 1 82 ? 26.785 -23.145 -42.921 1.00 96.75 82 SER A N 1
ATOM 601 C CA . SER A 1 82 ? 27.044 -22.892 -41.502 1.00 96.75 82 SER A CA 1
ATOM 602 C C . SER A 1 82 ? 27.437 -21.437 -41.244 1.00 96.75 82 SER A C 1
ATOM 604 O O . SER A 1 82 ? 26.916 -20.823 -40.314 1.00 96.75 82 SER A O 1
ATOM 606 N N . SER A 1 83 ? 28.283 -20.844 -42.091 1.00 95.88 83 SER A N 1
ATOM 607 C CA . SER A 1 83 ? 28.669 -19.434 -41.974 1.00 95.88 83 SER A CA 1
ATOM 608 C C . SER A 1 83 ? 27.480 -18.498 -42.201 1.00 95.88 83 SER A C 1
ATOM 610 O O . SER A 1 83 ? 27.282 -17.562 -41.427 1.00 95.88 83 SER A O 1
ATOM 612 N N . ALA A 1 84 ? 26.623 -18.794 -43.183 1.00 95.56 84 ALA A N 1
ATOM 613 C CA . ALA A 1 84 ? 25.386 -18.050 -43.403 1.00 95.56 84 ALA A CA 1
ATOM 614 C C . ALA A 1 84 ? 24.414 -18.171 -42.215 1.00 95.56 84 ALA A C 1
ATOM 616 O O . ALA A 1 84 ? 23.749 -17.198 -41.859 1.00 95.56 84 ALA A O 1
ATOM 617 N N . SER A 1 85 ? 24.334 -19.342 -41.574 1.00 96.44 85 SER A N 1
ATOM 618 C CA . SER A 1 85 ? 23.527 -19.535 -40.364 1.00 96.44 85 SER A CA 1
ATOM 619 C C . SER A 1 85 ? 24.058 -18.714 -39.187 1.00 96.44 85 SER A C 1
ATOM 621 O O . SER A 1 85 ? 23.285 -18.022 -38.529 1.00 96.44 85 SER A O 1
ATOM 623 N N . LEU A 1 86 ? 25.373 -18.734 -38.951 1.00 96.56 86 LEU A N 1
ATOM 624 C CA . LEU A 1 86 ? 26.012 -17.940 -37.897 1.00 96.56 86 LEU A CA 1
ATOM 625 C C . LEU A 1 86 ? 25.834 -16.436 -38.127 1.00 96.56 86 LEU A C 1
ATOM 627 O O . LEU A 1 86 ? 25.557 -15.700 -37.182 1.00 96.56 86 LEU A O 1
ATOM 631 N N . ALA A 1 87 ? 25.924 -15.978 -39.379 1.00 96.12 87 ALA A N 1
ATOM 632 C CA . ALA A 1 87 ? 25.668 -14.584 -39.724 1.00 96.12 87 ALA A CA 1
ATOM 633 C C . ALA A 1 87 ? 24.245 -14.157 -39.327 1.00 96.12 87 ALA A C 1
ATOM 635 O O . ALA A 1 87 ? 24.077 -13.119 -38.691 1.00 96.12 87 ALA A O 1
ATOM 636 N N . LYS A 1 88 ? 23.228 -14.985 -39.611 1.00 97.25 88 LYS A N 1
ATOM 637 C CA . LYS A 1 88 ? 21.836 -14.723 -39.198 1.00 97.25 88 LYS A CA 1
ATOM 638 C C . LYS A 1 88 ? 21.688 -14.656 -37.677 1.00 97.25 88 LYS A C 1
ATOM 640 O O . LYS A 1 88 ? 21.049 -13.737 -37.168 1.00 97.25 88 LYS A O 1
ATOM 645 N N . SER A 1 89 ? 22.303 -15.591 -36.950 1.00 97.19 89 SER A N 1
ATOM 646 C CA . SER A 1 89 ? 22.296 -15.583 -35.482 1.00 97.19 89 SER A CA 1
ATOM 647 C C . SER A 1 89 ? 22.949 -14.322 -34.909 1.00 97.19 89 SER A C 1
ATOM 649 O O . SER A 1 89 ? 22.412 -13.733 -33.973 1.00 97.19 89 SER A O 1
ATOM 651 N N . ASN A 1 90 ? 24.053 -13.855 -35.498 1.00 96.31 90 ASN A N 1
ATOM 652 C CA . ASN A 1 90 ? 24.724 -12.626 -35.070 1.00 96.31 90 ASN A CA 1
ATOM 653 C C . ASN A 1 90 ? 23.865 -11.376 -35.299 1.00 96.31 90 ASN A C 1
ATOM 655 O O . ASN A 1 90 ? 23.844 -10.498 -34.437 1.00 96.31 90 ASN A O 1
ATOM 659 N N . VAL A 1 91 ? 23.130 -11.300 -36.416 1.00 97.00 91 VAL A N 1
ATOM 660 C CA . VAL A 1 91 ? 22.183 -10.197 -36.658 1.00 97.00 91 VAL A CA 1
ATOM 661 C C . VAL A 1 91 ? 21.087 -10.183 -35.592 1.00 97.00 91 VAL A C 1
ATOM 663 O O . VAL A 1 91 ? 20.862 -9.152 -34.962 1.00 97.00 91 VAL A O 1
ATOM 666 N N . SER A 1 92 ? 20.473 -11.336 -35.311 1.00 97.00 92 SER A N 1
ATOM 667 C CA . SER A 1 92 ? 19.449 -11.442 -34.263 1.00 97.00 92 SER A CA 1
ATOM 668 C C . SER A 1 92 ? 19.996 -11.050 -32.880 1.00 97.00 92 SER A C 1
ATOM 670 O O . SER A 1 92 ? 19.358 -10.312 -32.124 1.00 97.00 92 SER A O 1
ATOM 672 N N . LEU A 1 93 ? 21.229 -11.453 -32.557 1.00 97.19 93 LEU A N 1
ATOM 673 C CA . LEU A 1 93 ? 21.883 -11.051 -31.313 1.00 97.19 93 LEU A CA 1
ATOM 674 C C . LEU A 1 93 ? 22.139 -9.532 -31.254 1.00 97.19 93 LEU A C 1
ATOM 676 O O . LEU A 1 93 ? 21.944 -8.909 -30.211 1.00 97.19 93 LEU A O 1
ATOM 680 N N . ALA A 1 94 ? 22.523 -8.902 -32.364 1.00 96.56 94 ALA A N 1
ATOM 681 C CA . ALA A 1 94 ? 22.710 -7.452 -32.426 1.00 96.56 94 ALA A CA 1
ATOM 682 C C . ALA A 1 94 ? 21.392 -6.678 -32.213 1.00 96.56 94 ALA A C 1
ATOM 684 O O . ALA A 1 94 ? 21.369 -5.658 -31.511 1.00 96.56 94 ALA A O 1
ATOM 685 N N . GLU A 1 95 ? 20.282 -7.179 -32.758 1.00 97.38 95 GLU A N 1
ATOM 686 C CA . GLU A 1 95 ? 18.945 -6.609 -32.555 1.00 97.38 95 GLU A CA 1
ATOM 687 C C . GLU A 1 95 ? 18.508 -6.694 -31.087 1.00 97.38 95 GLU A C 1
ATOM 689 O O . GLU A 1 95 ? 18.080 -5.691 -30.501 1.00 97.38 95 GLU A O 1
ATOM 694 N N . THR A 1 96 ? 18.678 -7.863 -30.460 1.00 97.12 96 THR A N 1
ATOM 695 C CA . THR A 1 96 ? 18.345 -8.063 -29.038 1.00 97.12 96 THR A CA 1
ATOM 696 C C . THR A 1 96 ? 19.208 -7.201 -28.113 1.00 97.12 96 THR A C 1
ATOM 698 O O . THR A 1 96 ? 18.676 -6.563 -27.204 1.00 97.12 96 THR A O 1
ATOM 701 N N . ASN A 1 97 ? 20.509 -7.066 -28.387 1.00 95.94 97 ASN A N 1
ATOM 702 C CA . ASN A 1 97 ? 21.397 -6.172 -27.636 1.00 95.94 97 ASN A CA 1
ATOM 703 C C . ASN A 1 97 ? 20.970 -4.703 -27.746 1.00 95.94 97 ASN A C 1
ATOM 705 O O . ASN A 1 97 ? 20.990 -3.964 -26.760 1.00 95.94 97 ASN A O 1
ATOM 709 N N . SER A 1 98 ? 20.528 -4.280 -28.930 1.00 96.62 98 SER A N 1
ATOM 710 C CA . SER A 1 98 ? 20.025 -2.922 -29.148 1.00 96.62 98 SER A CA 1
ATOM 711 C C . SER A 1 98 ? 18.729 -2.659 -28.371 1.00 96.62 98 SER A C 1
ATOM 713 O O . SER A 1 98 ? 18.558 -1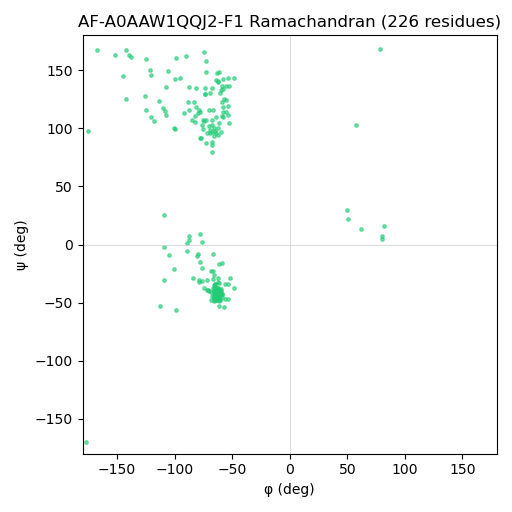.585 -27.787 1.00 96.62 98 SER A O 1
ATOM 715 N N . LEU A 1 99 ? 17.816 -3.637 -28.325 1.00 97.25 99 LEU A N 1
ATOM 716 C CA . LEU A 1 99 ? 16.596 -3.586 -27.508 1.00 97.25 99 LEU A CA 1
ATOM 717 C C . LEU A 1 99 ? 16.910 -3.513 -26.009 1.00 97.25 99 LEU A C 1
ATOM 719 O O . LEU A 1 99 ? 16.319 -2.699 -25.289 1.00 97.25 99 LEU A O 1
ATOM 723 N N . LEU A 1 100 ? 17.864 -4.323 -25.547 1.00 97.25 100 LEU A N 1
ATOM 724 C CA . LEU A 1 100 ? 18.306 -4.317 -24.158 1.00 97.25 100 LEU A CA 1
ATOM 725 C C . LEU A 1 100 ? 18.920 -2.961 -23.789 1.00 97.25 100 LEU A C 1
ATOM 727 O O . LEU A 1 100 ? 18.559 -2.387 -22.763 1.00 97.25 100 LEU A O 1
ATOM 731 N N . GLY A 1 101 ? 19.746 -2.384 -24.668 1.00 97.25 101 GLY A N 1
ATOM 732 C CA . GLY A 1 101 ? 20.303 -1.042 -24.493 1.00 97.25 101 GLY A CA 1
ATOM 733 C C . GLY A 1 101 ? 19.227 0.033 -24.304 1.00 97.25 101 GLY A C 1
ATOM 734 O O . GLY A 1 101 ? 19.291 0.815 -23.352 1.00 97.25 101 GLY A O 1
ATOM 735 N N . ARG A 1 102 ? 18.183 0.040 -25.147 1.00 96.81 102 ARG A N 1
ATOM 736 C CA . ARG A 1 102 ? 17.043 0.971 -25.004 1.00 96.81 102 ARG A CA 1
ATOM 737 C C . ARG A 1 102 ? 16.288 0.778 -23.687 1.00 96.81 102 ARG A C 1
ATOM 739 O O . ARG A 1 102 ? 15.907 1.756 -23.035 1.00 96.81 102 ARG A O 1
ATOM 746 N N . SER A 1 103 ? 16.096 -0.474 -23.283 1.00 97.38 103 SER A N 1
ATOM 747 C CA . SER A 1 103 ? 15.423 -0.819 -22.028 1.00 97.38 103 SER A CA 1
ATOM 748 C C . SER A 1 103 ? 16.224 -0.326 -20.820 1.00 97.38 103 SER A C 1
ATOM 750 O O . SER A 1 103 ? 15.663 0.348 -19.958 1.00 97.38 103 SER A O 1
ATOM 752 N N . CYS A 1 104 ? 17.543 -0.539 -20.801 1.00 97.38 104 CYS A N 1
ATOM 753 C CA . CYS A 1 104 ? 18.435 -0.066 -19.737 1.00 97.38 104 CYS A CA 1
ATOM 754 C C . CYS A 1 104 ? 18.398 1.458 -19.566 1.00 97.38 104 CYS A C 1
ATOM 756 O O . CYS A 1 104 ? 18.312 1.946 -18.441 1.00 97.38 104 CYS A O 1
ATOM 758 N N . VAL A 1 105 ? 18.397 2.223 -20.664 1.00 97.44 105 VAL A N 1
ATOM 759 C CA . VAL A 1 105 ? 18.275 3.692 -20.604 1.00 97.44 105 VAL A CA 1
ATOM 760 C C . VAL A 1 105 ? 16.930 4.109 -20.006 1.00 97.44 105 VAL A C 1
ATOM 762 O O . VAL A 1 105 ? 16.865 5.034 -19.196 1.00 97.44 105 VAL A O 1
ATOM 765 N N . THR A 1 106 ? 15.851 3.421 -20.375 1.00 97.69 106 THR A N 1
ATOM 766 C CA . THR A 1 106 ? 14.510 3.701 -19.842 1.00 97.69 106 THR A CA 1
ATOM 767 C C . THR A 1 106 ? 14.428 3.396 -18.347 1.00 97.69 106 THR A C 1
ATOM 769 O O . THR A 1 106 ? 13.901 4.209 -17.587 1.00 97.69 106 THR A O 1
ATOM 772 N N . LEU A 1 107 ? 14.985 2.264 -17.909 1.00 97.69 107 LEU A N 1
ATOM 773 C CA . LEU A 1 107 ? 15.063 1.907 -16.492 1.00 97.69 107 LEU A CA 1
ATOM 774 C C . LEU A 1 107 ? 15.904 2.919 -15.710 1.00 97.69 107 LEU A C 1
ATOM 776 O O . LEU A 1 107 ? 15.471 3.367 -14.655 1.00 97.69 107 LEU A O 1
ATOM 780 N N . ALA A 1 108 ? 17.054 3.341 -16.241 1.00 97.62 108 ALA A N 1
ATOM 781 C CA . ALA A 1 108 ? 17.895 4.346 -15.596 1.00 97.62 108 ALA A CA 1
ATOM 782 C C . ALA A 1 108 ? 17.145 5.673 -15.378 1.00 97.62 108 ALA A C 1
ATOM 784 O O . ALA A 1 108 ? 17.210 6.242 -14.290 1.00 97.62 108 ALA A O 1
ATOM 785 N N . LYS A 1 109 ? 16.368 6.131 -16.372 1.00 98.00 109 LYS A N 1
ATOM 786 C CA . LYS A 1 109 ? 15.526 7.335 -16.249 1.00 98.00 109 LYS A CA 1
ATOM 787 C C . LYS A 1 109 ? 14.438 7.180 -15.186 1.00 98.00 109 LYS A C 1
ATOM 789 O O . LYS A 1 109 ? 14.243 8.085 -14.380 1.00 98.00 109 LYS A O 1
ATOM 794 N N . LYS A 1 110 ? 13.743 6.038 -15.165 1.00 98.25 110 LYS A N 1
ATOM 795 C CA . LYS A 1 110 ? 12.716 5.755 -14.148 1.00 98.25 110 LYS A CA 1
ATOM 796 C C . LYS A 1 110 ? 13.317 5.676 -12.744 1.00 98.25 110 LYS A C 1
ATOM 798 O O . LYS A 1 110 ? 12.739 6.229 -11.818 1.00 98.25 110 LYS A O 1
ATOM 803 N N . ASN A 1 111 ? 14.487 5.057 -12.597 1.00 97.81 111 ASN A N 1
ATOM 804 C CA . ASN A 1 111 ? 15.187 4.976 -11.317 1.00 97.81 111 ASN A CA 1
ATOM 805 C C . ASN A 1 111 ? 15.585 6.362 -10.799 1.00 97.81 111 ASN A C 1
ATOM 807 O O . ASN A 1 111 ? 15.393 6.627 -9.619 1.00 97.81 111 ASN A O 1
ATOM 811 N N . ALA A 1 112 ? 16.076 7.256 -11.662 1.00 97.69 112 ALA A N 1
ATOM 812 C CA . ALA A 1 112 ? 16.377 8.632 -11.267 1.00 97.69 112 ALA A CA 1
ATOM 813 C C . ALA A 1 112 ? 15.122 9.369 -10.760 1.00 97.69 112 ALA A C 1
ATOM 815 O O . ALA A 1 112 ? 15.145 9.931 -9.670 1.00 97.69 112 ALA A O 1
ATOM 816 N N . LEU A 1 113 ? 14.002 9.269 -11.490 1.00 97.69 113 LEU A N 1
ATOM 817 C CA . LEU A 1 113 ? 12.728 9.863 -11.069 1.00 97.69 113 LEU A CA 1
ATOM 818 C C . LEU A 1 113 ? 12.254 9.314 -9.714 1.00 97.69 113 LEU A C 1
ATOM 820 O O . LEU A 1 113 ? 11.788 10.073 -8.870 1.00 97.69 113 LEU A O 1
ATOM 824 N N . LEU A 1 114 ? 12.376 8.001 -9.499 1.00 97.94 114 LEU A N 1
ATOM 825 C CA . LEU A 1 114 ? 12.007 7.369 -8.232 1.00 97.94 114 LEU A CA 1
ATOM 826 C C . LEU A 1 114 ? 12.893 7.848 -7.078 1.00 97.94 114 LEU A C 1
ATOM 828 O O . LEU A 1 114 ? 12.380 8.113 -5.996 1.00 97.94 114 LEU A O 1
ATOM 832 N N . VAL A 1 115 ? 14.201 7.998 -7.300 1.00 97.75 115 VAL A N 1
ATOM 833 C CA . VAL A 1 115 ? 15.124 8.544 -6.291 1.00 97.75 115 VAL A CA 1
ATOM 834 C C . VAL A 1 115 ? 14.722 9.970 -5.907 1.00 97.75 115 VAL A C 1
ATOM 836 O O . VAL A 1 115 ? 14.647 10.280 -4.716 1.00 97.75 115 VAL A O 1
ATOM 839 N N . ASP A 1 116 ? 14.380 10.810 -6.885 1.00 97.56 116 ASP A 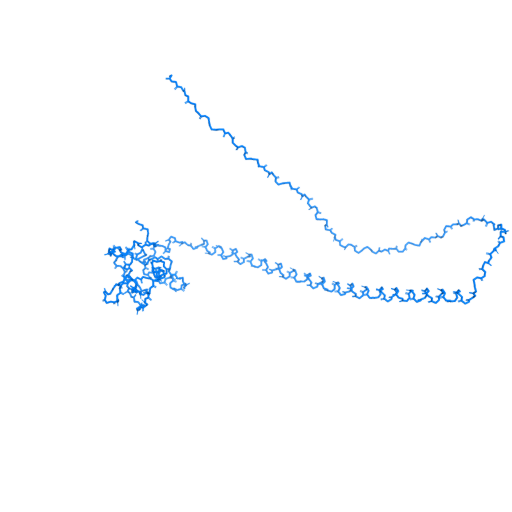N 1
ATOM 840 C CA . ASP A 1 116 ? 13.925 12.181 -6.634 1.00 97.56 116 ASP A CA 1
ATOM 841 C C . ASP A 1 116 ? 12.588 12.218 -5.877 1.00 97.56 116 ASP A C 1
ATOM 843 O O . ASP A 1 116 ? 12.423 12.992 -4.927 1.00 97.56 116 ASP A O 1
ATOM 847 N N . GLN A 1 117 ? 11.643 11.348 -6.249 1.00 97.81 117 GLN A N 1
ATOM 848 C CA . GLN A 1 117 ? 10.360 11.205 -5.557 1.00 97.81 117 GLN A CA 1
ATOM 849 C C . GLN A 1 117 ? 10.549 10.769 -4.102 1.00 97.81 117 GLN A C 1
ATOM 851 O O . GLN A 1 117 ? 9.963 11.373 -3.202 1.00 97.81 117 GLN A O 1
ATOM 856 N N . VAL A 1 118 ? 11.404 9.775 -3.851 1.00 97.50 118 VAL A N 1
ATOM 857 C CA . VAL A 1 118 ? 11.718 9.305 -2.494 1.00 97.50 118 VAL A CA 1
ATOM 858 C C . VAL A 1 118 ? 12.363 10.420 -1.670 1.00 97.50 118 VAL A C 1
ATOM 860 O O . VAL A 1 118 ? 11.960 10.644 -0.530 1.00 97.50 118 VAL A O 1
ATOM 863 N N . ALA A 1 119 ? 13.305 11.174 -2.242 1.00 97.44 119 ALA A N 1
ATOM 864 C CA . ALA A 1 119 ? 13.921 12.310 -1.559 1.00 97.44 119 ALA A CA 1
ATOM 865 C C . ALA A 1 119 ? 12.900 13.411 -1.220 1.00 97.44 119 ALA A C 1
ATOM 867 O O . ALA A 1 119 ? 12.968 14.016 -0.149 1.00 97.44 119 ALA A O 1
ATOM 868 N N . SER A 1 120 ? 11.934 13.663 -2.108 1.00 97.12 120 SER A N 1
ATOM 869 C CA . SER A 1 120 ? 10.848 14.615 -1.865 1.00 97.12 120 SER A CA 1
ATOM 870 C C . SER A 1 120 ? 9.922 14.168 -0.736 1.00 97.12 120 SER A C 1
ATOM 872 O O . SER A 1 120 ? 9.659 14.949 0.176 1.00 97.12 120 SER A O 1
ATOM 874 N N . LEU A 1 121 ? 9.465 12.913 -0.764 1.00 95.00 121 LEU A N 1
ATOM 875 C CA . LEU A 1 121 ? 8.617 12.347 0.289 1.00 95.00 121 LEU A CA 1
ATOM 876 C C . LEU A 1 121 ? 9.334 12.344 1.640 1.00 95.00 121 LEU A C 1
ATOM 878 O O . LEU A 1 121 ? 8.729 12.662 2.659 1.00 95.00 121 LEU A O 1
ATOM 882 N N . LYS A 1 122 ? 10.639 12.053 1.650 1.00 95.69 122 LYS A N 1
ATOM 883 C CA . LYS A 1 122 ? 11.439 12.098 2.873 1.00 95.69 122 LYS A CA 1
ATOM 884 C C . LYS A 1 122 ? 11.492 13.507 3.466 1.00 95.69 122 LYS A C 1
ATOM 886 O O . LYS A 1 122 ? 11.235 13.656 4.653 1.00 95.69 122 LYS A O 1
ATOM 891 N N . ARG A 1 123 ? 11.716 14.541 2.645 1.00 94.69 123 ARG A N 1
ATOM 892 C CA . ARG A 1 123 ? 11.654 15.942 3.105 1.00 94.69 123 ARG A CA 1
ATOM 893 C C . ARG A 1 123 ? 10.280 16.318 3.650 1.00 94.69 123 ARG A C 1
ATOM 895 O O . ARG A 1 123 ? 10.206 17.019 4.650 1.00 94.69 123 ARG A O 1
ATOM 902 N N . GLN A 1 124 ? 9.206 15.870 3.001 1.00 92.81 124 GLN A N 1
ATOM 903 C CA . GLN A 1 124 ? 7.848 16.113 3.490 1.00 92.81 124 GLN A CA 1
ATOM 904 C C . GLN A 1 124 ? 7.619 15.458 4.850 1.00 92.81 124 GLN A C 1
ATOM 906 O O . GLN A 1 124 ? 7.074 16.105 5.733 1.00 92.81 124 GLN A O 1
ATOM 911 N N . LEU A 1 125 ? 8.074 14.216 5.029 1.00 88.25 125 LEU A N 1
ATOM 912 C CA . LEU A 1 125 ? 7.988 13.508 6.303 1.00 88.25 125 LEU A CA 1
ATOM 913 C C . LEU A 1 125 ? 8.815 14.193 7.399 1.00 88.25 125 LEU A C 1
ATOM 915 O O . LEU A 1 125 ? 8.322 14.358 8.506 1.00 88.25 125 LEU A O 1
ATOM 919 N N . ASP A 1 126 ? 10.039 14.621 7.089 1.00 88.06 126 ASP A N 1
ATOM 920 C CA . ASP A 1 126 ? 10.913 15.311 8.048 1.00 88.06 126 ASP A CA 1
ATOM 921 C C . ASP A 1 126 ? 10.385 16.710 8.420 1.00 88.06 126 ASP A C 1
ATOM 923 O O . ASP A 1 126 ? 10.708 17.229 9.484 1.00 88.06 126 ASP A O 1
ATOM 927 N N . ALA A 1 127 ? 9.554 17.314 7.564 1.00 86.44 127 ALA A N 1
ATOM 928 C CA . ALA A 1 127 ? 8.857 18.566 7.849 1.00 86.44 127 ALA A CA 1
ATOM 929 C C . ALA A 1 127 ? 7.594 18.382 8.714 1.00 86.44 127 ALA A C 1
ATOM 931 O O . ALA A 1 127 ? 7.022 19.377 9.160 1.00 86.44 127 ALA A O 1
ATOM 932 N N . VAL A 1 128 ? 7.137 17.144 8.949 1.00 83.06 128 VAL A N 1
ATOM 933 C CA . VAL A 1 128 ? 6.028 16.875 9.873 1.00 83.06 128 VAL A CA 1
ATOM 934 C C . VAL A 1 128 ? 6.536 17.015 11.305 1.00 83.06 128 VAL A C 1
ATOM 936 O O . VAL A 1 128 ? 7.247 16.150 11.813 1.00 83.06 128 VAL A O 1
ATOM 939 N N . ASP A 1 129 ? 6.134 18.093 11.980 1.00 82.69 129 ASP A N 1
ATOM 940 C CA . ASP A 1 129 ? 6.390 18.252 13.408 1.00 82.69 129 ASP A CA 1
ATOM 941 C C . ASP A 1 129 ? 5.440 17.374 14.234 1.00 82.69 129 ASP A C 1
ATOM 943 O O . ASP A 1 129 ? 4.264 17.689 14.443 1.00 82.69 129 ASP A O 1
ATOM 947 N N . MET A 1 130 ? 5.972 16.256 14.724 1.00 70.94 130 MET A N 1
ATOM 948 C CA . MET A 1 130 ? 5.240 15.353 15.607 1.00 70.94 130 MET A CA 1
ATOM 949 C C . MET A 1 130 ? 4.914 15.998 16.961 1.00 70.94 130 MET A C 1
ATOM 951 O O . MET A 1 130 ? 3.911 15.614 17.553 1.00 70.94 130 MET A O 1
ATOM 955 N N . GLY A 1 131 ? 5.692 16.982 17.437 1.00 68.94 131 GLY A N 1
ATOM 956 C CA . GLY A 1 131 ? 5.420 17.696 18.691 1.00 68.94 131 GLY A CA 1
ATOM 957 C C . GLY A 1 131 ? 4.084 18.431 18.633 1.00 68.94 131 GLY A C 1
ATOM 958 O O . GLY A 1 131 ? 3.179 18.135 19.409 1.00 68.94 131 GLY A O 1
ATOM 959 N N . SER A 1 132 ? 3.894 19.254 17.598 1.00 72.44 132 SER A N 1
ATOM 960 C CA . SER A 1 132 ? 2.618 19.928 17.327 1.00 72.44 132 SER A CA 1
ATOM 961 C C . SER A 1 132 ? 1.432 18.966 17.185 1.00 72.44 132 SER A C 1
ATOM 963 O O . SER A 1 132 ? 0.314 19.308 17.564 1.00 72.44 132 SER A O 1
ATOM 965 N N . ILE A 1 133 ? 1.639 17.756 16.645 1.00 68.19 133 ILE A N 1
ATOM 966 C CA . ILE A 1 133 ? 0.579 16.738 16.558 1.00 68.19 133 ILE A CA 1
ATOM 967 C C . ILE A 1 133 ? 0.251 16.169 17.941 1.00 68.19 133 ILE A C 1
ATOM 969 O O . ILE A 1 133 ? -0.920 15.922 18.223 1.00 68.19 133 ILE A O 1
ATOM 973 N N . LEU A 1 134 ? 1.248 15.944 18.798 1.00 64.00 134 LEU A N 1
ATOM 974 C CA . LEU A 1 134 ? 1.045 15.434 20.154 1.00 64.00 134 LEU A CA 1
ATOM 975 C C . LEU A 1 134 ? 0.408 16.484 21.082 1.00 64.00 134 LEU A C 1
ATOM 977 O O . LEU A 1 134 ? -0.395 16.118 21.939 1.00 64.00 134 LEU A O 1
ATOM 981 N N . ASP A 1 135 ? 0.673 17.768 20.852 1.00 68.38 135 ASP A N 1
ATOM 982 C CA . ASP A 1 135 ? 0.131 18.881 21.645 1.00 68.38 135 ASP A CA 1
ATOM 983 C C . ASP A 1 135 ? -1.311 19.264 21.270 1.00 68.38 135 ASP A C 1
ATOM 985 O O . ASP A 1 135 ? -1.963 20.066 21.946 1.00 68.38 135 ASP A O 1
ATOM 989 N N . LEU A 1 136 ? -1.857 18.691 20.192 1.00 63.50 136 LEU A N 1
ATOM 990 C CA . LEU A 1 136 ? -3.264 18.874 19.854 1.00 63.50 136 LEU A CA 1
ATOM 991 C C . LEU A 1 136 ? -4.160 18.254 20.954 1.00 63.50 136 LEU A C 1
ATOM 993 O O . LEU A 1 136 ? -3.887 17.154 21.435 1.00 63.50 136 LEU A O 1
ATOM 997 N N . PRO A 1 137 ? -5.295 18.888 21.304 1.00 66.31 137 PRO A N 1
ATOM 998 C CA . PRO A 1 137 ? -6.287 18.284 22.190 1.00 66.31 137 PRO A CA 1
ATOM 999 C C . PRO A 1 137 ? -6.703 16.903 21.669 1.00 66.31 137 PRO A C 1
ATOM 1001 O O . PRO A 1 137 ? -6.859 16.735 20.453 1.00 66.31 137 PRO A O 1
ATOM 1004 N N . GLY A 1 138 ? -6.942 15.937 22.564 1.00 62.88 138 GLY A N 1
ATOM 1005 C CA . GLY A 1 138 ? -7.238 14.539 22.207 1.00 62.88 138 GLY A CA 1
ATOM 1006 C C . GLY A 1 138 ? -8.321 14.389 21.129 1.00 62.88 138 GLY A C 1
ATOM 1007 O O . GLY A 1 138 ? -8.170 13.596 20.197 1.00 62.88 138 GLY A O 1
ATOM 1008 N N . GLY A 1 139 ? -9.351 15.244 21.161 1.00 64.19 139 GLY A N 1
ATOM 1009 C CA . GLY A 1 139 ? -10.391 15.300 20.128 1.00 64.19 139 GLY A CA 1
ATOM 1010 C C . GLY A 1 139 ? -9.899 15.728 18.734 1.00 64.19 139 GLY A C 1
ATOM 1011 O O . GLY A 1 139 ? -10.318 15.149 17.732 1.00 64.19 139 GLY A O 1
ATOM 1012 N N . LYS A 1 140 ? -8.977 16.698 18.639 1.00 66.81 140 LYS A N 1
ATOM 1013 C CA . LYS A 1 140 ? -8.400 17.152 17.356 1.00 66.81 140 LYS A CA 1
ATOM 1014 C C . LYS A 1 140 ? -7.400 16.137 16.797 1.00 66.81 140 LYS A C 1
ATOM 1016 O O . LYS A 1 140 ? -7.402 15.889 15.592 1.00 66.81 140 LYS A O 1
ATOM 1021 N N . ARG A 1 141 ? -6.608 15.494 17.664 1.00 68.38 141 ARG A N 1
ATOM 1022 C CA . ARG A 1 141 ? -5.702 14.388 17.290 1.00 68.38 141 ARG A CA 1
ATOM 1023 C C . ARG A 1 141 ? -6.467 13.209 16.706 1.00 68.38 141 ARG A C 1
ATOM 1025 O O . ARG A 1 141 ? -6.119 12.718 15.636 1.00 68.38 141 ARG A O 1
ATOM 1032 N N . ALA A 1 142 ? -7.548 12.799 17.369 1.00 65.31 142 ALA A N 1
ATOM 1033 C CA . ALA A 1 142 ? -8.403 11.711 16.903 1.00 65.31 142 ALA A CA 1
ATOM 1034 C C . ALA A 1 142 ? -9.050 12.017 15.536 1.00 65.31 142 ALA A C 1
ATOM 1036 O O . ALA A 1 142 ? -9.112 11.142 14.669 1.00 65.31 142 ALA A O 1
ATOM 1037 N N . ALA A 1 143 ? -9.482 13.263 15.308 1.00 66.56 143 ALA A N 1
ATOM 1038 C CA . ALA A 1 143 ? -10.040 13.696 14.025 1.00 66.56 143 ALA A CA 1
ATOM 1039 C C . ALA A 1 143 ? -9.002 13.683 12.884 1.00 66.56 143 ALA A C 1
ATOM 1041 O O . ALA A 1 143 ? -9.317 13.252 11.769 1.00 66.56 143 ALA A O 1
ATOM 1042 N N . LEU A 1 144 ? -7.760 14.096 13.166 1.00 69.75 144 LEU A N 1
ATOM 1043 C CA . LEU A 1 144 ? -6.657 14.075 12.200 1.00 69.75 144 LEU A CA 1
ATOM 1044 C C . LEU A 1 144 ? -6.276 12.638 11.809 1.00 69.75 144 LEU A C 1
ATOM 1046 O O . LEU A 1 144 ? -6.210 12.325 10.623 1.00 69.75 144 LEU A O 1
ATOM 1050 N N . LEU A 1 145 ? -6.104 11.747 12.792 1.00 69.75 145 LEU A N 1
ATOM 1051 C CA . LEU A 1 145 ? -5.793 10.330 12.556 1.00 69.75 145 LEU A CA 1
ATOM 1052 C C . LEU A 1 145 ? -6.900 9.623 11.762 1.00 69.75 145 LEU A C 1
ATOM 1054 O O . LEU A 1 145 ? -6.609 8.862 10.841 1.00 69.75 145 LEU A O 1
ATOM 1058 N N . THR A 1 146 ? -8.167 9.945 12.051 1.00 67.62 146 THR A N 1
ATOM 1059 C CA . THR A 1 146 ? -9.317 9.426 11.292 1.00 67.62 146 THR A CA 1
ATOM 1060 C C . THR A 1 146 ? -9.278 9.882 9.832 1.00 67.62 146 THR A C 1
ATOM 1062 O O . THR A 1 146 ? -9.512 9.078 8.934 1.00 67.62 146 THR A O 1
ATOM 1065 N N . SER A 1 147 ? -8.961 11.155 9.580 1.00 73.69 147 SER A N 1
ATOM 1066 C CA . SER A 1 147 ? -8.885 11.713 8.219 1.00 73.69 147 SER A CA 1
ATOM 1067 C C . SER A 1 147 ? -7.738 11.122 7.397 1.00 73.69 147 SER A C 1
ATOM 1069 O O . SER A 1 147 ? -7.846 11.009 6.180 1.00 73.69 147 SER A O 1
ATOM 1071 N N . LEU A 1 148 ? -6.654 10.717 8.061 1.00 73.62 148 LEU A N 1
ATOM 1072 C CA . LEU A 1 148 ? -5.496 10.074 7.438 1.00 73.62 148 LEU A CA 1
ATOM 1073 C C . LEU A 1 148 ? -5.640 8.546 7.325 1.00 73.62 148 LEU A C 1
ATOM 1075 O O . LEU A 1 148 ? -4.691 7.886 6.909 1.00 73.62 148 LEU A O 1
ATOM 1079 N N . ALA A 1 149 ? -6.795 7.981 7.707 1.00 73.12 149 ALA A N 1
ATOM 1080 C CA . ALA A 1 149 ? -7.024 6.536 7.802 1.00 73.12 149 ALA A CA 1
ATOM 1081 C C . ALA A 1 149 ? -5.922 5.797 8.591 1.00 73.12 149 ALA A C 1
ATOM 1083 O O . ALA A 1 149 ? -5.629 4.629 8.334 1.00 73.12 149 ALA A O 1
ATOM 1084 N N . VAL A 1 150 ? -5.302 6.482 9.555 1.00 72.44 150 VAL A N 1
ATOM 1085 C CA . VAL A 1 150 ? -4.293 5.891 10.430 1.00 72.44 150 VAL A CA 1
ATOM 1086 C C . VAL A 1 150 ? -5.042 5.110 11.498 1.00 72.44 150 VAL A C 1
ATOM 1088 O O . VAL A 1 150 ? -5.754 5.696 12.317 1.00 72.44 150 VAL A O 1
ATOM 1091 N N . GLU A 1 151 ? -4.909 3.782 11.480 1.00 70.44 151 GLU A N 1
ATOM 1092 C CA . GLU A 1 151 ? -5.438 2.961 12.566 1.00 70.44 151 GLU A CA 1
ATOM 1093 C C . GLU A 1 151 ? -4.793 3.391 13.895 1.00 70.44 151 GLU A C 1
ATOM 1095 O O . GLU A 1 151 ? -3.580 3.619 13.942 1.00 70.44 151 GLU A O 1
ATOM 1100 N N . PRO A 1 152 ? -5.569 3.511 14.986 1.00 72.50 152 PRO A N 1
ATOM 1101 C CA . PRO A 1 152 ? -5.008 3.871 16.277 1.00 72.50 152 PRO A CA 1
ATOM 1102 C C . PRO A 1 152 ? -3.990 2.809 16.707 1.00 72.50 152 PRO A C 1
ATOM 1104 O O . PRO A 1 152 ? -4.276 1.614 16.676 1.00 72.50 152 PRO A O 1
ATOM 1107 N N . THR A 1 153 ? -2.801 3.253 17.108 1.00 77.31 153 THR A N 1
ATOM 1108 C CA . THR A 1 153 ? -1.706 2.388 17.584 1.00 77.31 153 THR A CA 1
ATOM 1109 C C . THR A 1 153 ? -1.528 2.437 19.099 1.00 77.31 153 THR A C 1
ATOM 1111 O O . THR A 1 153 ? -0.783 1.640 19.661 1.00 77.31 153 THR A O 1
ATOM 1114 N N . VAL A 1 154 ? -2.218 3.360 19.772 1.00 81.44 154 VAL A N 1
ATOM 1115 C CA . VAL A 1 154 ? -2.154 3.570 21.221 1.00 81.44 154 VAL A CA 1
ATOM 1116 C C . VAL A 1 154 ? -3.530 3.391 21.847 1.00 81.44 154 VAL A C 1
ATOM 1118 O O . VAL A 1 154 ? -4.548 3.729 21.240 1.00 81.44 154 VAL A O 1
ATOM 1121 N N . CYS A 1 155 ? -3.563 2.861 23.071 1.00 86.25 155 CYS A N 1
ATOM 1122 C CA . CYS A 1 155 ? -4.798 2.748 23.835 1.00 86.25 155 CYS A CA 1
ATOM 1123 C C . CYS A 1 155 ? -5.433 4.130 24.018 1.00 86.25 155 CYS A C 1
ATOM 1125 O O . CYS A 1 155 ? -4.778 5.097 24.413 1.00 86.25 155 CYS A O 1
ATOM 1127 N N . THR A 1 156 ? -6.736 4.213 23.778 1.00 83.31 156 THR A N 1
ATOM 1128 C CA . THR A 1 156 ? -7.475 5.467 23.888 1.00 83.31 156 THR A CA 1
ATOM 1129 C C . THR A 1 156 ? -7.480 6.050 25.300 1.00 83.31 156 THR A C 1
ATOM 1131 O O . THR A 1 156 ? -7.494 7.269 25.444 1.00 83.31 156 THR A O 1
ATOM 1134 N N . TYR A 1 157 ? -7.381 5.195 26.326 1.00 84.19 157 TYR A N 1
ATOM 1135 C CA . TYR A 1 157 ? -7.192 5.611 27.720 1.00 84.19 157 TYR A CA 1
ATOM 1136 C C . TYR A 1 157 ? -5.983 6.548 27.857 1.00 84.19 157 TYR A C 1
ATOM 1138 O O . TYR A 1 157 ? -6.093 7.608 28.457 1.00 84.19 157 TYR A O 1
ATOM 1146 N N . ILE A 1 158 ? -4.850 6.187 27.243 1.00 78.75 158 ILE A N 1
ATOM 1147 C CA . ILE A 1 158 ? -3.594 6.954 27.296 1.00 78.75 158 ILE A CA 1
ATOM 1148 C C . ILE A 1 158 ? -3.737 8.275 26.539 1.00 78.75 158 ILE A C 1
ATOM 1150 O O . ILE A 1 158 ? -3.227 9.304 26.968 1.00 78.75 158 ILE A O 1
ATOM 1154 N N . ASN A 1 159 ? -4.406 8.240 25.385 1.00 74.94 159 ASN A N 1
ATOM 1155 C CA . ASN A 1 159 ? -4.482 9.391 24.491 1.00 74.94 159 ASN A CA 1
ATOM 1156 C C . ASN A 1 159 ? -5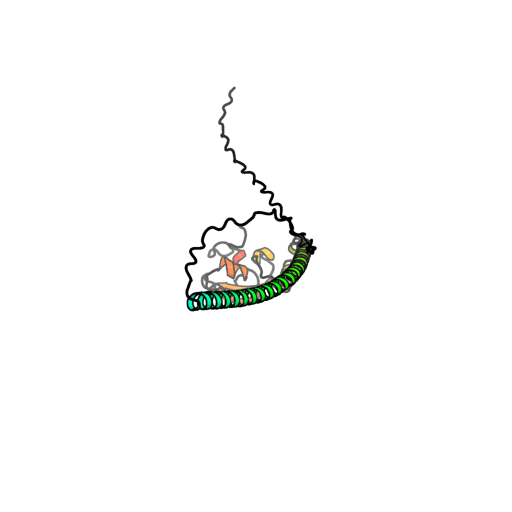.498 10.454 24.941 1.00 74.94 159 ASN A C 1
ATOM 1158 O O . ASN A 1 159 ? -5.314 11.626 24.627 1.00 74.94 159 ASN A O 1
ATOM 1162 N N . ALA A 1 160 ? -6.578 10.048 25.611 1.00 75.56 160 ALA A N 1
ATOM 1163 C CA . ALA A 1 160 ? -7.659 10.939 26.033 1.00 75.56 160 ALA A CA 1
ATOM 1164 C C . ALA A 1 160 ? -7.695 11.166 27.558 1.00 75.56 160 ALA A C 1
ATOM 1166 O O . ALA A 1 160 ? -8.053 12.246 28.007 1.00 75.56 160 ALA A O 1
ATOM 1167 N N . GLY A 1 161 ? -7.269 10.193 28.371 1.00 71.00 161 GLY A N 1
ATOM 1168 C CA . GLY A 1 161 ? -7.376 10.261 29.833 1.00 71.00 161 GLY A CA 1
ATOM 1169 C C . GLY A 1 161 ? -8.788 9.943 30.368 1.00 71.00 161 GLY A C 1
ATOM 1170 O O . GLY A 1 161 ? -9.733 9.862 29.588 1.00 71.00 161 GLY A O 1
ATOM 1171 N N . PRO A 1 162 ? -8.946 9.741 31.693 1.00 68.88 162 PRO A N 1
ATOM 1172 C CA . PRO A 1 162 ? -10.143 9.165 32.346 1.00 68.88 162 PRO A CA 1
ATOM 1173 C C . PRO A 1 162 ? -11.447 9.935 32.182 1.00 68.88 162 PRO A C 1
ATOM 1175 O O . PRO A 1 162 ? -12.518 9.371 32.378 1.00 68.88 162 PRO A O 1
ATOM 1178 N N . ASN A 1 163 ? -11.372 11.203 31.788 1.00 68.56 163 ASN A N 1
ATOM 1179 C CA . ASN A 1 163 ? -12.535 12.083 31.740 1.00 68.56 163 ASN A CA 1
ATOM 1180 C C . ASN A 1 163 ? -12.992 12.424 30.314 1.00 68.56 163 ASN A C 1
ATOM 1182 O O . ASN A 1 163 ? -14.012 13.095 30.157 1.00 68.56 163 ASN A O 1
ATOM 1186 N N . ASP A 1 164 ? -12.285 11.950 29.282 1.00 76.00 164 ASP A N 1
ATOM 1187 C CA . ASP A 1 164 ? -12.568 12.308 27.893 1.00 76.00 164 ASP A CA 1
ATOM 1188 C C . ASP A 1 164 ? -13.184 11.138 27.115 1.00 76.00 164 ASP A C 1
ATOM 1190 O O . ASP A 1 164 ? -12.552 10.121 26.816 1.00 76.00 164 ASP A O 1
ATOM 1194 N N . TYR A 1 165 ? -14.439 11.328 26.707 1.00 78.94 165 TYR A N 1
ATOM 1195 C CA . TYR A 1 165 ? -15.140 10.424 25.802 1.00 78.94 165 TYR A CA 1
ATOM 1196 C C . TYR A 1 165 ? -14.754 10.749 24.365 1.00 78.94 165 TYR A C 1
ATOM 1198 O O . TYR A 1 165 ? -15.164 11.772 23.810 1.00 78.94 165 TYR A O 1
ATOM 1206 N N . VAL A 1 166 ? -14.013 9.853 23.719 1.00 81.19 166 VAL A N 1
ATOM 1207 C CA . VAL A 1 166 ? -13.692 9.996 22.296 1.00 81.19 166 VAL A 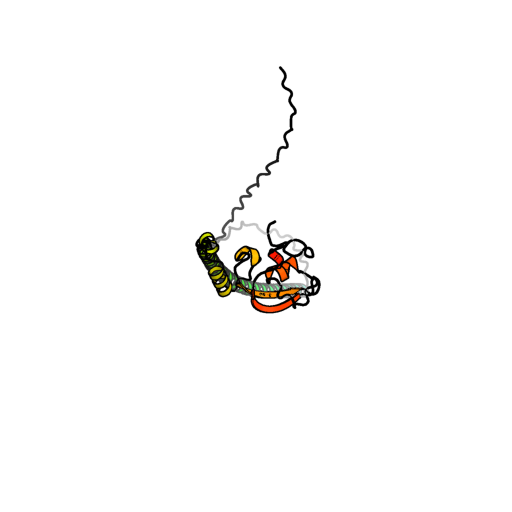CA 1
ATOM 1208 C C . VAL A 1 166 ? -14.497 9.018 21.458 1.00 81.19 166 VAL A C 1
ATOM 1210 O O . VAL A 1 166 ? -14.852 7.922 21.892 1.00 81.19 166 VAL A O 1
ATOM 1213 N N . LYS A 1 167 ? -14.807 9.424 20.227 1.00 84.12 167 LYS A N 1
ATOM 1214 C CA . LYS A 1 167 ? -15.557 8.594 19.286 1.00 84.12 167 LYS A CA 1
ATOM 1215 C C . LYS A 1 167 ? -14.655 7.482 18.75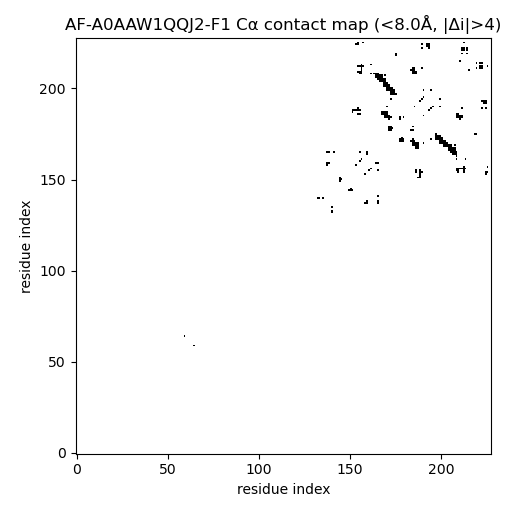1 1.00 84.12 167 LYS A C 1
ATOM 1217 O O . LYS A 1 167 ? -13.797 7.734 17.908 1.00 84.12 167 LYS A O 1
ATOM 1222 N N . GLN A 1 168 ? -14.880 6.261 19.211 1.00 85.06 168 GLN A N 1
ATOM 1223 C CA . GLN A 1 168 ? -14.093 5.081 18.853 1.00 85.06 168 GLN A CA 1
ATOM 1224 C C . GLN A 1 168 ? -14.995 3.852 18.709 1.00 85.06 168 GLN A C 1
ATOM 1226 O O . GLN A 1 168 ? -16.173 3.899 19.067 1.00 85.06 168 GLN A O 1
ATOM 1231 N N . ASP A 1 169 ? -14.460 2.772 18.142 1.00 89.69 169 ASP A N 1
ATOM 1232 C CA . ASP A 1 169 ? -15.131 1.475 18.190 1.00 89.69 169 ASP A CA 1
ATOM 1233 C C . ASP A 1 169 ? -15.019 0.884 19.593 1.00 89.69 169 ASP A C 1
ATOM 1235 O O . ASP A 1 169 ? -13.950 0.899 20.210 1.00 89.69 169 ASP A O 1
ATOM 1239 N N . TRP A 1 170 ? -16.147 0.374 20.070 1.00 88.88 170 TRP A N 1
ATOM 1240 C CA . TRP A 1 170 ? -16.338 -0.119 21.420 1.00 88.88 170 TRP A CA 1
ATOM 1241 C C . TRP A 1 170 ? -16.568 -1.628 21.402 1.00 88.88 170 TRP A C 1
ATOM 1243 O O . TRP A 1 170 ? -17.492 -2.118 20.744 1.00 88.88 170 TRP A O 1
ATOM 1253 N N . TYR A 1 171 ? -15.726 -2.354 22.135 1.00 91.06 171 TYR A N 1
ATOM 1254 C CA . TYR A 1 171 ? -15.749 -3.811 22.222 1.00 91.06 171 TYR A CA 1
ATOM 1255 C C . TYR A 1 171 ? -15.935 -4.273 23.663 1.00 91.06 171 TYR A C 1
ATOM 1257 O O . TYR A 1 171 ? -15.451 -3.628 24.589 1.00 91.06 171 TYR A O 1
ATOM 1265 N N . PHE A 1 172 ? -16.561 -5.430 23.846 1.00 89.75 172 PHE A N 1
ATOM 1266 C CA . PHE A 1 172 ? -16.558 -6.155 25.116 1.00 89.75 172 PHE A CA 1
ATOM 1267 C C . PHE A 1 172 ? -16.043 -7.581 24.907 1.00 89.75 172 PHE A C 1
ATOM 1269 O O . PHE A 1 172 ? -16.019 -8.088 23.7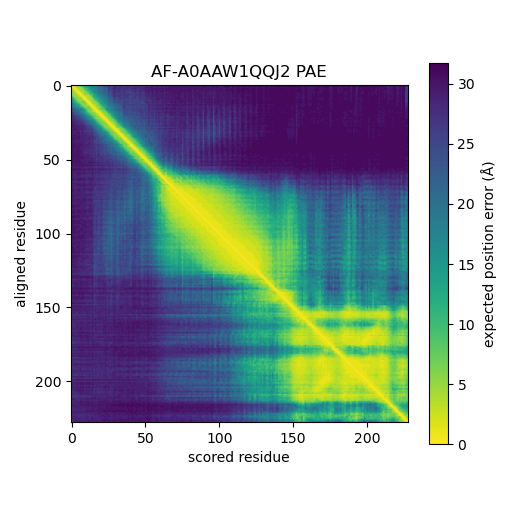85 1.00 89.75 172 PHE A O 1
ATOM 1276 N N . CYS A 1 173 ? -15.586 -8.219 25.982 1.00 89.12 173 CYS A N 1
ATOM 1277 C CA . CYS A 1 173 ? -14.932 -9.523 25.932 1.00 89.12 173 CYS A CA 1
ATOM 1278 C C . CYS A 1 173 ? -15.700 -10.542 26.774 1.00 89.12 173 CYS A C 1
ATOM 1280 O O . CYS A 1 173 ? -15.638 -10.500 28.006 1.00 89.12 173 CYS A O 1
ATOM 1282 N N . ARG A 1 174 ? -16.352 -11.506 26.117 1.00 87.62 174 ARG A N 1
ATOM 1283 C CA . ARG A 1 174 ? -17.096 -12.578 26.797 1.00 87.62 174 ARG A CA 1
ATOM 1284 C C . ARG A 1 174 ? -16.168 -13.499 27.582 1.00 87.62 174 ARG A C 1
ATOM 1286 O O . ARG A 1 174 ? -16.505 -13.910 28.687 1.00 87.62 174 ARG A O 1
ATOM 1293 N N . THR A 1 175 ? -14.958 -13.748 27.075 1.00 86.50 175 THR A N 1
ATOM 1294 C CA . THR A 1 175 ? -13.935 -14.546 27.778 1.00 86.50 175 THR A CA 1
ATOM 1295 C C . THR A 1 175 ? -13.491 -13.909 29.096 1.00 86.50 175 THR A C 1
ATOM 1297 O O . THR A 1 175 ? -13.190 -14.623 30.046 1.00 86.50 175 THR A O 1
ATOM 1300 N N . CYS A 1 176 ? -13.485 -12.575 29.188 1.00 81.56 176 CYS A N 1
ATOM 1301 C CA . CYS A 1 176 ? -13.132 -11.859 30.419 1.00 81.56 176 CYS A CA 1
ATOM 1302 C C . CYS A 1 176 ? -14.333 -11.646 31.357 1.00 81.56 176 CYS A C 1
ATOM 1304 O O . CYS A 1 176 ? -14.208 -10.945 32.358 1.00 81.56 176 CYS A O 1
ATOM 1306 N N . GLY A 1 177 ? -15.488 -12.241 31.044 1.00 76.44 177 GLY A N 1
ATOM 1307 C CA . GLY A 1 177 ? -16.692 -12.144 31.864 1.00 76.44 177 GLY A CA 1
ATOM 1308 C C . GLY A 1 177 ? -17.506 -10.869 31.655 1.00 76.44 177 GLY A C 1
ATOM 1309 O O . GLY A 1 177 ? -18.352 -10.578 32.491 1.00 76.44 177 GLY A O 1
ATOM 1310 N N . GLN A 1 178 ? -17.279 -10.124 30.567 1.00 75.19 178 GLN A N 1
ATOM 1311 C CA . GLN A 1 178 ? -18.156 -9.019 30.167 1.00 75.19 178 GLN A CA 1
ATOM 1312 C C . GLN A 1 178 ? -19.275 -9.590 29.296 1.00 75.19 178 GLN A C 1
ATOM 1314 O O . GLN A 1 178 ? -19.026 -10.080 28.193 1.00 75.19 178 GLN A O 1
ATOM 1319 N N . ASP A 1 179 ? -20.511 -9.507 29.767 1.00 71.81 179 ASP A N 1
ATOM 1320 C CA . ASP A 1 179 ? -21.710 -9.855 28.993 1.00 71.81 179 ASP A CA 1
ATOM 1321 C C . ASP A 1 179 ? -22.269 -8.653 28.205 1.00 71.81 179 ASP A C 1
ATOM 1323 O O . ASP A 1 179 ? -23.263 -8.760 27.486 1.00 71.81 179 ASP A O 1
ATOM 1327 N N . GLY A 1 180 ? -21.594 -7.505 28.317 1.00 68.88 180 GLY A N 1
ATOM 1328 C CA . GLY A 1 180 ? -21.958 -6.259 27.669 1.00 68.88 180 GLY A CA 1
ATOM 1329 C C . GLY A 1 180 ? -23.065 -5.489 28.387 1.00 68.88 180 GLY A C 1
ATOM 1330 O O . GLY A 1 180 ? -23.516 -4.499 27.817 1.00 68.88 180 GLY A O 1
ATOM 1331 N N . GLN A 1 181 ? -23.520 -5.891 29.577 1.00 70.75 181 GLN A N 1
ATOM 1332 C CA . GLN A 1 181 ? -24.571 -5.174 30.313 1.00 70.75 181 GLN A CA 1
ATOM 1333 C C . GLN A 1 181 ? -24.035 -3.999 31.140 1.00 70.75 181 GLN A C 1
ATOM 1335 O O . GLN A 1 181 ? -24.719 -2.987 31.273 1.00 70.75 181 GLN A O 1
ATOM 1340 N N . ASP A 1 182 ? -22.786 -4.076 31.601 1.00 71.44 182 ASP A N 1
ATOM 1341 C CA . ASP A 1 182 ? -22.210 -3.111 32.550 1.00 71.44 182 ASP A CA 1
ATOM 1342 C C . ASP A 1 182 ? -21.771 -1.775 31.924 1.00 71.44 182 ASP A C 1
ATOM 1344 O O . ASP A 1 182 ? -21.099 -0.976 32.571 1.00 71.44 182 ASP A O 1
ATOM 1348 N N . ASN A 1 183 ? -22.108 -1.514 30.654 1.00 76.38 183 ASN A N 1
ATOM 1349 C CA . ASN A 1 183 ? -21.592 -0.375 29.882 1.00 76.38 183 ASN A CA 1
ATOM 1350 C C . ASN A 1 183 ? -20.053 -0.242 29.905 1.00 76.38 183 ASN A C 1
ATOM 1352 O O . ASN A 1 183 ? -19.524 0.819 29.579 1.00 76.38 183 ASN A O 1
ATOM 1356 N N . LYS A 1 184 ? -19.337 -1.333 30.194 1.00 79.12 184 LYS A N 1
ATOM 1357 C CA . LYS A 1 184 ? -17.878 -1.407 30.133 1.00 79.12 184 LYS A CA 1
ATOM 1358 C C . LYS A 1 184 ? -17.417 -1.966 28.794 1.00 79.12 184 LYS A C 1
ATOM 1360 O O . LYS A 1 184 ? -18.021 -2.881 28.231 1.00 79.12 184 LYS A O 1
ATOM 1365 N N . GLY A 1 185 ? -16.313 -1.445 28.283 1.00 86.62 185 GLY A N 1
ATOM 1366 C CA . GLY A 1 185 ? -15.575 -2.059 27.197 1.00 86.62 185 GLY A CA 1
ATOM 1367 C C . GLY A 1 185 ? -14.298 -1.316 26.832 1.00 86.62 185 GLY A C 1
ATOM 1368 O O . GLY A 1 185 ? -13.796 -0.458 27.546 1.00 86.62 185 GLY A O 1
ATOM 1369 N N . PHE A 1 186 ? -13.702 -1.711 25.719 1.00 88.25 186 PHE A N 1
ATOM 1370 C CA . PHE A 1 186 ? -12.345 -1.312 25.377 1.00 88.25 186 PHE A CA 1
ATOM 1371 C C . PHE A 1 186 ? -12.210 -0.946 23.905 1.00 88.25 186 PHE A C 1
ATOM 1373 O O . PHE A 1 186 ? -13.048 -1.283 23.067 1.00 88.25 186 PHE A O 1
ATOM 1380 N N . CYS A 1 187 ? -11.137 -0.215 23.611 1.00 90.50 187 CYS A N 1
ATOM 1381 C CA . CYS A 1 187 ? -10.827 0.283 22.278 1.00 90.50 187 CYS A CA 1
ATOM 1382 C C . CYS A 1 187 ? -10.313 -0.818 21.336 1.00 90.50 187 CYS A C 1
ATOM 1384 O O . CYS A 1 187 ? -9.842 -1.870 21.777 1.00 90.50 187 CYS A O 1
ATOM 1386 N N . THR A 1 188 ? -10.293 -0.531 20.031 1.00 90.25 188 THR A N 1
ATOM 1387 C CA . THR A 1 188 ? -9.744 -1.423 18.990 1.00 90.25 188 THR A CA 1
ATOM 1388 C C . THR A 1 188 ? -8.306 -1.875 19.272 1.00 90.25 188 THR A C 1
ATOM 1390 O O . THR A 1 188 ? -7.940 -3.003 18.952 1.00 90.25 188 THR A O 1
ATOM 1393 N N . VAL A 1 189 ? -7.481 -1.024 19.890 1.00 90.81 189 VAL A N 1
ATOM 1394 C CA . VAL A 1 189 ? -6.081 -1.354 20.213 1.00 90.81 189 VAL A CA 1
ATOM 1395 C C . VAL A 1 189 ? -6.017 -2.430 21.297 1.00 90.81 189 VAL A C 1
ATOM 1397 O O . VAL A 1 189 ? -5.353 -3.450 21.128 1.00 90.81 189 VAL A O 1
ATOM 1400 N N . CYS A 1 190 ? -6.780 -2.269 22.378 1.00 89.56 190 CYS A N 1
ATOM 1401 C CA . CYS A 1 190 ? -6.882 -3.283 23.428 1.00 89.56 190 CYS A CA 1
ATOM 1402 C C . CYS A 1 190 ? -7.533 -4.572 22.913 1.00 89.56 190 CYS A C 1
ATOM 1404 O O . CYS A 1 190 ? -7.113 -5.651 23.320 1.00 89.56 190 CYS A O 1
ATOM 1406 N N . ALA A 1 191 ? -8.484 -4.485 21.977 1.00 91.00 191 ALA A N 1
ATOM 1407 C CA . ALA A 1 191 ? -9.063 -5.658 21.325 1.00 91.00 191 ALA A CA 1
ATOM 1408 C C . ALA A 1 191 ? -8.003 -6.494 20.589 1.00 91.00 191 ALA A C 1
ATOM 1410 O O . ALA A 1 191 ? -7.984 -7.716 20.707 1.00 91.00 191 ALA A O 1
ATOM 1411 N N . LYS A 1 192 ? -7.088 -5.826 19.874 1.00 90.44 192 LYS A N 1
ATOM 1412 C CA . LYS A 1 192 ? -6.008 -6.468 19.109 1.00 90.44 192 LYS A CA 1
ATOM 1413 C C . LYS A 1 192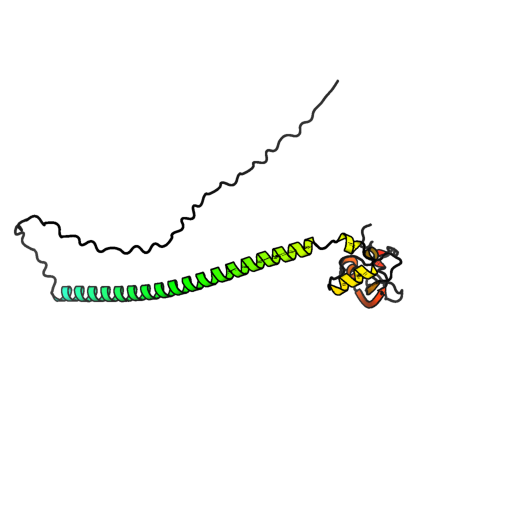 ? -4.859 -6.983 19.984 1.00 90.44 192 LYS A C 1
ATOM 1415 O O . LYS A 1 192 ? -4.229 -7.963 19.604 1.00 90.44 192 LYS A O 1
ATOM 1420 N N . HIS A 1 193 ? -4.567 -6.332 21.113 1.00 88.94 193 HIS A N 1
ATOM 1421 C CA . HIS A 1 193 ? -3.367 -6.622 21.913 1.00 88.94 193 HIS A CA 1
ATOM 1422 C C . HIS A 1 193 ? -3.659 -7.243 23.284 1.00 88.94 193 HIS A C 1
ATOM 1424 O O . HIS A 1 193 ? -3.103 -8.288 23.606 1.00 88.94 193 HIS A O 1
ATOM 1430 N N . CYS A 1 194 ? -4.522 -6.628 24.096 1.00 86.88 194 CYS A N 1
ATOM 1431 C CA . CYS A 1 194 ? -4.830 -7.111 25.449 1.00 86.88 194 CYS A CA 1
ATOM 1432 C C . CYS A 1 194 ? -5.820 -8.282 25.437 1.00 86.88 194 CYS A C 1
ATOM 1434 O O . CYS A 1 194 ? -5.747 -9.162 26.287 1.00 86.88 194 CYS A O 1
ATOM 1436 N N . HIS A 1 195 ? -6.732 -8.296 24.463 1.00 85.88 195 HIS A N 1
ATOM 1437 C CA . HIS A 1 195 ? -7.749 -9.335 24.281 1.00 85.88 195 HIS A CA 1
ATOM 1438 C C . HIS A 1 195 ? -7.474 -10.204 23.044 1.00 85.88 195 HIS A C 1
ATOM 1440 O O . HIS A 1 195 ? -8.390 -10.797 22.474 1.00 85.88 195 HIS A O 1
ATOM 1446 N N . ALA A 1 196 ? -6.207 -10.288 22.625 1.00 89.94 196 ALA A N 1
ATOM 1447 C CA . ALA A 1 196 ? -5.795 -11.141 21.520 1.00 89.94 196 ALA A CA 1
ATOM 1448 C C . ALA A 1 196 ? -6.143 -12.609 21.821 1.00 89.94 196 ALA A C 1
ATOM 1450 O O . ALA A 1 196 ? -5.713 -13.165 22.828 1.00 89.94 196 ALA A O 1
ATOM 1451 N N . GLY A 1 197 ? -6.924 -13.239 20.941 1.00 88.94 197 GLY A N 1
ATOM 1452 C CA . GLY A 1 197 ? -7.355 -14.631 21.109 1.00 88.94 197 GLY A CA 1
ATOM 1453 C C . GLY A 1 197 ? -8.539 -14.834 22.060 1.00 88.94 197 GLY A C 1
ATOM 1454 O O . GLY A 1 197 ? -8.921 -15.976 22.301 1.00 88.94 197 GLY A O 1
ATOM 1455 N N . HIS A 1 198 ? -9.141 -13.762 22.580 1.00 90.94 198 HIS A N 1
ATOM 1456 C CA . HIS A 1 198 ? -10.388 -13.841 23.336 1.00 90.94 198 HIS A CA 1
ATOM 1457 C C . HIS A 1 198 ? -11.623 -13.704 22.435 1.00 90.94 198 HIS A C 1
ATOM 1459 O O . HIS A 1 198 ? -11.558 -13.197 21.315 1.00 90.94 198 HIS A O 1
ATOM 1465 N N . ASP A 1 199 ? -12.773 -14.125 22.959 1.00 91.94 199 ASP A N 1
ATOM 1466 C CA . ASP A 1 199 ? -14.079 -13.926 22.337 1.00 91.94 199 ASP A CA 1
ATOM 1467 C C . ASP A 1 199 ? -14.558 -12.487 22.566 1.00 91.94 199 ASP A C 1
ATOM 1469 O O . ASP A 1 199 ? -15.157 -12.146 23.595 1.00 91.94 199 ASP A O 1
ATOM 1473 N N . ILE A 1 200 ? -14.221 -11.632 21.603 1.00 92.19 200 ILE A N 1
ATOM 1474 C CA . ILE A 1 200 ? -14.548 -10.209 21.585 1.00 92.19 200 ILE A CA 1
ATOM 1475 C C . ILE A 1 200 ? -15.761 -9.936 20.696 1.00 92.19 200 ILE A C 1
ATOM 1477 O O . ILE A 1 200 ? -15.914 -10.504 19.616 1.00 92.19 200 ILE A O 1
ATOM 1481 N N . VAL A 1 201 ? -16.607 -9.006 21.127 1.00 92.06 201 VAL A N 1
ATOM 1482 C CA . VAL A 1 201 ? -17.799 -8.588 20.388 1.00 92.06 201 VAL A CA 1
ATOM 1483 C C . VAL A 1 201 ? -17.760 -7.076 20.203 1.00 92.06 201 VAL A C 1
ATOM 1485 O O . VAL A 1 201 ? -17.586 -6.327 21.165 1.00 92.06 201 VAL A O 1
ATOM 1488 N N . HIS A 1 202 ? -17.916 -6.623 18.956 1.00 92.88 202 HIS A N 1
ATOM 1489 C CA . HIS A 1 202 ? -18.129 -5.206 18.649 1.00 92.88 202 HIS A CA 1
ATOM 1490 C C . HIS A 1 202 ? -19.547 -4.814 19.054 1.00 92.88 202 HIS A C 1
ATOM 1492 O O . HIS A 1 202 ? -20.510 -5.491 18.695 1.00 92.88 202 HIS A O 1
ATOM 1498 N N . ARG A 1 203 ? -19.670 -3.727 19.814 1.00 88.75 203 ARG A N 1
ATOM 1499 C CA . ARG A 1 203 ? -20.960 -3.207 20.265 1.00 88.75 203 ARG A CA 1
ATOM 1500 C C . ARG A 1 203 ? -21.431 -2.058 19.383 1.00 88.75 203 ARG A C 1
ATOM 1502 O O . ARG A 1 203 ? -22.549 -2.094 18.878 1.00 88.75 203 ARG A O 1
ATOM 1509 N N . ALA A 1 204 ? -20.611 -1.017 19.251 1.00 88.50 204 ALA A N 1
ATOM 1510 C CA . ALA A 1 204 ? -20.953 0.188 18.501 1.00 88.50 204 ALA A CA 1
ATOM 1511 C C . ALA A 1 204 ? -19.722 1.070 18.258 1.00 88.50 204 ALA A C 1
ATOM 1513 O O . ALA A 1 204 ? -18.691 0.920 18.909 1.00 88.50 204 ALA A O 1
ATOM 1514 N N . ARG A 1 205 ? -19.869 2.059 17.370 1.00 87.44 205 ARG A N 1
ATOM 1515 C CA . ARG A 1 205 ? -18.954 3.200 17.277 1.00 87.44 205 ARG A CA 1
ATOM 1516 C C . ARG A 1 205 ? -19.577 4.413 17.964 1.00 87.44 205 ARG A C 1
ATOM 1518 O O . ARG A 1 205 ? -20.427 5.085 17.378 1.00 87.44 205 ARG A O 1
ATOM 1525 N N . SER A 1 206 ? -19.166 4.702 19.192 1.00 84.88 206 SER A N 1
ATOM 1526 C CA . SER A 1 206 ? -19.756 5.749 20.040 1.00 84.88 206 SER A CA 1
ATOM 1527 C C . SER A 1 206 ? -18.682 6.529 20.805 1.00 84.88 206 SER A C 1
ATOM 1529 O O . SER A 1 206 ? -17.541 6.072 20.901 1.00 84.88 206 SER A O 1
ATOM 1531 N N . PRO A 1 207 ? -19.001 7.721 21.344 1.00 83.50 207 PRO A N 1
ATOM 1532 C CA . PRO A 1 207 ? -18.187 8.328 22.390 1.00 83.50 207 PRO A CA 1
ATOM 1533 C C . PRO A 1 207 ? -18.127 7.361 23.573 1.00 83.50 207 PRO A C 1
ATOM 1535 O O . PRO A 1 207 ? -19.158 7.044 24.161 1.00 83.50 207 PRO A O 1
ATOM 1538 N N . CYS A 1 208 ? -16.949 6.832 23.872 1.00 78.94 208 CYS A N 1
ATOM 1539 C CA . CYS A 1 208 ? -16.750 5.897 24.975 1.00 78.94 208 CYS A CA 1
ATOM 1540 C C . CYS A 1 208 ? -15.328 6.008 25.506 1.00 78.94 208 CYS A C 1
ATOM 1542 O O . CYS A 1 208 ? -14.438 6.547 24.838 1.00 78.94 208 CYS A O 1
ATOM 1544 N N . TYR A 1 209 ? -15.134 5.479 26.706 1.00 80.12 209 TYR A N 1
ATOM 1545 C CA . TYR A 1 209 ? -13.835 5.351 27.330 1.00 80.12 209 TYR A CA 1
ATOM 1546 C C . TYR A 1 209 ? -13.271 3.934 27.171 1.00 80.12 209 TYR A C 1
ATOM 1548 O O . TYR A 1 209 ? -14.011 3.014 26.838 1.00 80.12 209 TYR A O 1
ATOM 1556 N N . CYS A 1 210 ? -11.956 3.755 27.335 1.00 87.06 210 CYS A N 1
ATOM 1557 C CA . CYS A 1 210 ? -11.344 2.426 27.291 1.00 87.06 210 CYS A CA 1
ATOM 1558 C C . CYS A 1 210 ? -11.097 1.912 28.712 1.00 87.06 210 CYS A C 1
ATOM 1560 O O . CYS A 1 210 ? -10.072 2.233 29.310 1.00 87.06 210 CYS A O 1
ATOM 1562 N N . ASP A 1 211 ? -11.984 1.054 29.208 1.00 84.50 211 ASP A N 1
ATOM 1563 C CA . ASP A 1 211 ? -11.926 0.524 30.577 1.00 84.50 211 ASP A CA 1
ATOM 1564 C C . ASP A 1 211 ? -10.713 -0.388 30.816 1.00 84.50 211 ASP A C 1
ATOM 1566 O O . ASP A 1 211 ? -10.228 -0.514 31.937 1.00 84.50 211 ASP A O 1
ATOM 1570 N N . CYS A 1 212 ? -10.145 -0.975 29.754 1.00 83.94 212 CYS A N 1
ATOM 1571 C CA . CYS A 1 212 ? -8.924 -1.782 29.849 1.00 83.94 212 CYS A CA 1
ATOM 1572 C C . CYS A 1 212 ? -7.734 -0.971 30.394 1.00 83.94 212 CYS A C 1
ATOM 1574 O O . CYS A 1 212 ? -6.946 -1.492 31.179 1.00 83.94 212 CYS A O 1
ATOM 1576 N N . GLY A 1 213 ? -7.606 0.305 30.008 1.00 79.94 213 GLY A N 1
ATOM 1577 C CA . GLY A 1 213 ? -6.517 1.161 30.486 1.00 79.94 213 GLY A CA 1
ATOM 1578 C C . GLY A 1 213 ? -6.719 1.707 31.901 1.00 79.94 213 GLY A C 1
ATOM 1579 O O . GLY A 1 213 ? -5.748 2.168 32.492 1.00 79.94 213 GLY A O 1
ATOM 1580 N N . ALA A 1 214 ? -7.942 1.635 32.438 1.00 77.00 214 ALA A N 1
ATOM 1581 C CA . ALA A 1 214 ? -8.299 2.205 33.737 1.00 77.00 214 ALA A CA 1
ATOM 1582 C C . ALA A 1 214 ? -7.795 1.390 34.916 1.00 77.00 214 ALA A C 1
ATOM 1584 O O . ALA A 1 214 ? -7.666 1.914 36.017 1.00 77.00 214 ALA A O 1
ATOM 1585 N N . GLY A 1 215 ? -7.486 0.110 34.697 1.00 68.75 215 GLY A N 1
ATOM 1586 C CA . GLY A 1 215 ? -7.010 -0.767 35.765 1.00 68.75 215 GLY A CA 1
ATOM 1587 C C . GLY A 1 215 ? -8.029 -0.959 36.895 1.00 68.75 215 GLY A C 1
ATOM 1588 O O . GLY A 1 215 ? -7.674 -1.485 37.943 1.00 68.75 215 GLY A O 1
ATOM 1589 N N . GLU A 1 216 ? -9.289 -0.562 36.697 1.00 61.38 216 GLU A N 1
ATOM 1590 C CA . GLU A 1 216 ? -10.325 -0.559 37.738 1.00 61.38 216 GLU A CA 1
ATOM 1591 C C . GLU A 1 216 ? -10.894 -1.955 38.045 1.00 61.38 216 GLU A C 1
ATOM 1593 O O . GLU A 1 216 ? -11.785 -2.101 38.880 1.00 61.38 216 GLU A O 1
ATOM 1598 N N . GLU A 1 217 ? -10.389 -3.009 37.403 1.00 56.25 217 GLU A N 1
ATOM 1599 C CA . GLU A 1 217 ? -10.939 -4.354 37.531 1.00 56.25 217 GLU A CA 1
ATOM 1600 C C . GLU A 1 217 ? -9.878 -5.381 37.974 1.00 56.25 217 GLU A C 1
ATOM 1602 O O . GLU A 1 217 ? -8.980 -5.723 37.200 1.00 56.25 217 GLU A O 1
ATOM 1607 N N . PRO A 1 218 ? -10.031 -5.983 39.172 1.00 52.00 218 PRO A N 1
ATOM 1608 C CA . PRO A 1 218 ? -9.142 -7.028 39.694 1.00 52.00 218 PRO A CA 1
ATOM 1609 C C . PRO A 1 218 ? -9.044 -8.290 38.821 1.00 52.00 218 PRO A C 1
ATOM 1611 O O . PRO A 1 218 ? -8.171 -9.126 39.040 1.00 52.00 218 PRO A O 1
ATOM 1614 N N . ARG A 1 219 ? -9.976 -8.473 37.873 1.00 52.66 219 ARG A N 1
ATOM 1615 C CA . ARG A 1 219 ? -10.070 -9.659 37.005 1.00 52.66 219 ARG A CA 1
ATOM 1616 C C . ARG A 1 219 ? -9.259 -9.552 35.715 1.00 52.66 219 ARG A C 1
ATOM 1618 O O . ARG A 1 219 ? -9.194 -10.539 34.983 1.00 52.66 219 ARG A O 1
ATOM 1625 N N . TYR A 1 220 ? -8.652 -8.401 35.426 1.00 54.91 220 TYR A N 1
ATOM 1626 C CA . TYR A 1 220 ? -7.849 -8.220 34.220 1.00 54.91 220 TYR A CA 1
ATOM 1627 C C . TYR A 1 220 ? -6.368 -8.162 34.587 1.00 54.91 220 TYR A C 1
ATOM 1629 O O . TYR A 1 220 ? -5.998 -7.456 35.526 1.00 54.91 220 TYR A O 1
ATOM 1637 N N . PRO A 1 221 ? -5.490 -8.852 33.842 1.00 56.06 221 PRO A N 1
ATOM 1638 C CA . PRO A 1 221 ? -4.091 -8.463 33.837 1.00 56.06 221 PRO A CA 1
ATOM 1639 C C . PRO A 1 221 ? -3.997 -6.999 33.384 1.00 56.06 221 PRO A C 1
ATOM 1641 O O . PRO A 1 221 ? -4.774 -6.560 32.530 1.00 56.06 221 PRO A O 1
ATOM 1644 N N . ALA A 1 222 ? -3.074 -6.243 33.983 1.00 63.34 222 ALA A N 1
ATOM 1645 C CA . ALA A 1 222 ? -2.832 -4.848 33.628 1.00 63.34 222 ALA A CA 1
ATOM 1646 C C . ALA A 1 222 ? -2.708 -4.690 32.103 1.00 63.34 222 ALA A C 1
ATOM 1648 O O . ALA A 1 222 ? -2.189 -5.572 31.418 1.00 63.34 222 ALA A O 1
ATOM 1649 N N . CYS A 1 223 ? -3.216 -3.582 31.560 1.00 67.12 223 CYS A N 1
ATOM 1650 C CA . CYS A 1 223 ? -3.196 -3.346 30.122 1.00 67.12 223 CYS A CA 1
ATOM 1651 C C . CYS A 1 223 ? -1.764 -3.438 29.574 1.00 67.12 223 CYS A C 1
ATOM 1653 O O . CYS A 1 223 ? -0.947 -2.564 29.837 1.00 67.12 223 CYS A O 1
ATOM 1655 N N . ASN A 1 224 ? -1.489 -4.440 28.733 1.00 71.50 224 ASN A N 1
ATOM 1656 C CA . ASN A 1 224 ? -0.165 -4.652 28.129 1.00 71.50 224 ASN A CA 1
ATOM 1657 C C . ASN A 1 224 ? 0.251 -3.547 27.135 1.00 71.50 224 ASN A C 1
ATOM 1659 O O . ASN A 1 224 ? 1.374 -3.555 26.637 1.00 71.50 224 ASN A O 1
ATOM 1663 N N . VAL A 1 225 ? -0.663 -2.629 26.803 1.00 72.94 225 VAL A N 1
ATOM 1664 C CA . VAL A 1 225 ? -0.428 -1.480 25.912 1.00 72.94 225 VAL A CA 1
ATOM 1665 C C . VAL A 1 225 ? -0.211 -0.185 26.704 1.00 72.94 225 VAL A C 1
ATOM 1667 O O . VAL A 1 225 ? 0.371 0.762 26.176 1.00 72.94 225 VAL A O 1
ATOM 1670 N N . CYS A 1 226 ? -0.667 -0.121 27.957 1.00 62.84 226 CYS A N 1
ATOM 1671 C CA . CYS A 1 226 ? -0.417 1.026 28.821 1.00 62.84 226 CYS A CA 1
ATOM 1672 C C . CYS A 1 226 ? 0.914 0.830 29.560 1.00 62.84 226 CYS A C 1
ATOM 1674 O O . CYS A 1 226 ? 1.160 -0.265 30.065 1.00 62.84 226 CYS A O 1
ATOM 1676 N N . PRO A 1 227 ? 1.780 1.855 29.644 1.00 56.97 227 PRO A N 1
ATOM 1677 C CA . PRO A 1 227 ? 2.887 1.810 30.590 1.00 56.97 227 PRO A CA 1
ATOM 1678 C C . PRO A 1 227 ? 2.343 1.706 32.032 1.00 56.97 227 PRO A C 1
ATOM 1680 O O . PRO A 1 227 ? 1.241 2.205 32.282 1.00 56.97 227 PRO A O 1
ATOM 1683 N N . PRO A 1 228 ? 3.076 1.034 32.942 1.00 52.03 228 PRO A N 1
ATOM 1684 C CA . PRO A 1 228 ? 2.707 0.919 34.353 1.00 52.03 228 PRO A CA 1
ATOM 1685 C C . PRO A 1 228 ? 2.729 2.264 35.087 1.00 52.03 228 PRO A C 1
ATOM 1687 O O . PRO A 1 228 ? 3.496 3.163 34.666 1.00 52.03 228 PRO A O 1
#

InterPro domains:
  IPR003126 Zinc finger, UBR-type [PS51157] (153-228)
  IPR003126 Zinc finger, UBR-type [SM00396] (153-217)
  IPR045189 E3 ubiquitin ligase UBR4-like [PTHR21725] (153-216)